Protein AF-A0A1Y1RFV0-F1 (afdb_monomer_lite)

Structure (mmCIF, N/CA/C/O backbone):
data_AF-A0A1Y1RFV0-F1
#
_entry.id   AF-A0A1Y1RFV0-F1
#
loop_
_atom_site.group_PDB
_atom_site.id
_atom_site.type_symbol
_atom_site.label_atom_id
_atom_site.label_alt_id
_atom_site.label_comp_id
_atom_site.label_asym_id
_atom_site.label_entity_id
_atom_site.label_seq_id
_atom_site.pdbx_PDB_ins_code
_atom_site.Cartn_x
_atom_site.Cartn_y
_atom_site.Cartn_z
_atom_site.occupancy
_atom_site.B_iso_or_equiv
_atom_site.auth_seq_id
_atom_site.auth_comp_id
_atom_site.auth_asym_id
_atom_site.auth_atom_id
_atom_site.pdbx_PDB_model_num
ATOM 1 N N . MET A 1 1 ? 63.877 -33.364 11.639 1.00 40.44 1 MET A N 1
ATOM 2 C CA . MET A 1 1 ? 64.549 -32.939 10.390 1.00 40.44 1 MET A CA 1
ATOM 3 C C . MET A 1 1 ? 64.599 -31.417 10.353 1.00 40.44 1 MET A C 1
ATOM 5 O O . MET A 1 1 ? 63.706 -30.785 10.896 1.00 40.44 1 MET A O 1
ATOM 9 N N . ARG A 1 2 ? 65.692 -30.885 9.791 1.00 34.31 2 ARG A N 1
ATOM 10 C CA . ARG A 1 2 ? 66.106 -29.472 9.638 1.00 34.31 2 ARG A CA 1
ATOM 11 C C . ARG A 1 2 ? 64.979 -28.585 9.068 1.00 34.31 2 ARG A C 1
ATOM 13 O O . ARG A 1 2 ? 64.292 -29.024 8.161 1.00 34.31 2 ARG A O 1
ATOM 20 N N . SER A 1 3 ? 64.666 -27.440 9.679 1.00 30.02 3 SER A N 1
ATOM 21 C CA . SER A 1 3 ? 65.313 -26.118 9.521 1.00 30.02 3 SER A CA 1
ATOM 22 C C . SER A 1 3 ? 65.120 -25.489 8.135 1.00 30.02 3 SER A C 1
ATOM 24 O O . SER A 1 3 ? 65.644 -26.010 7.153 1.00 30.02 3 SER A O 1
ATOM 26 N N . LYS A 1 4 ? 64.442 -24.333 8.089 1.00 48.06 4 LYS A N 1
ATOM 27 C CA . LYS A 1 4 ? 64.928 -23.137 7.383 1.00 48.06 4 LYS A CA 1
ATOM 28 C C . LYS A 1 4 ? 64.160 -21.892 7.832 1.00 48.06 4 LYS A C 1
ATOM 30 O O . LYS A 1 4 ? 63.053 -21.614 7.391 1.00 48.06 4 LYS A O 1
ATOM 35 N N . ILE A 1 5 ? 64.819 -21.178 8.732 1.00 45.34 5 ILE A N 1
ATOM 36 C CA . ILE A 1 5 ? 64.722 -19.736 8.926 1.00 45.34 5 ILE A CA 1
ATOM 37 C C . ILE A 1 5 ? 65.274 -19.060 7.658 1.00 45.34 5 ILE A C 1
ATOM 39 O O . ILE A 1 5 ? 66.271 -19.531 7.107 1.00 45.34 5 ILE A O 1
ATOM 43 N N . TRP A 1 6 ? 64.658 -17.961 7.227 1.00 44.50 6 TRP A N 1
ATOM 44 C CA . TRP A 1 6 ? 65.378 -16.849 6.605 1.00 44.50 6 TRP A CA 1
ATOM 45 C C . TRP A 1 6 ? 65.179 -15.633 7.506 1.00 44.50 6 TRP A C 1
ATOM 47 O O . TRP A 1 6 ? 64.057 -15.179 7.713 1.00 44.50 6 TRP A O 1
ATOM 57 N N . GLN A 1 7 ? 66.294 -15.206 8.095 1.00 37.69 7 GLN A N 1
ATOM 58 C CA . GLN A 1 7 ? 66.516 -13.897 8.692 1.00 37.69 7 GLN A CA 1
ATOM 59 C C . GLN A 1 7 ? 66.789 -12.887 7.574 1.00 37.69 7 GLN A C 1
ATOM 61 O O . GLN A 1 7 ? 67.426 -13.238 6.577 1.00 37.69 7 GLN A O 1
ATOM 66 N N . ASN A 1 8 ? 66.292 -11.667 7.758 1.00 39.09 8 ASN A N 1
ATOM 67 C CA . ASN A 1 8 ? 67.044 -10.402 7.823 1.00 39.09 8 ASN A CA 1
ATOM 68 C C . ASN A 1 8 ? 65.994 -9.280 7.738 1.00 39.09 8 ASN A C 1
ATOM 70 O O . ASN A 1 8 ? 65.205 -9.262 6.796 1.00 39.09 8 ASN A O 1
ATOM 74 N N . ASP A 1 9 ? 65.720 -8.536 8.807 1.00 42.47 9 ASP A N 1
ATOM 75 C CA . ASP A 1 9 ? 66.519 -7.507 9.503 1.00 42.47 9 ASP A CA 1
ATOM 76 C C . ASP A 1 9 ? 66.657 -6.171 8.755 1.00 42.47 9 ASP A C 1
ATOM 78 O O . ASP A 1 9 ? 67.111 -6.110 7.616 1.00 42.47 9 ASP A O 1
ATOM 82 N N . GLU A 1 10 ? 66.280 -5.136 9.520 1.00 39.25 10 GLU A N 1
ATOM 83 C CA . GLU A 1 10 ? 66.697 -3.730 9.489 1.00 39.25 10 GLU A CA 1
ATOM 84 C C . GLU A 1 10 ? 66.233 -2.847 8.323 1.00 39.25 10 GLU A C 1
ATOM 86 O O . GLU A 1 10 ? 66.783 -2.874 7.231 1.00 39.25 10 GLU A O 1
ATOM 91 N N . THR A 1 11 ? 65.296 -1.928 8.599 1.00 41.72 11 THR A N 1
ATOM 92 C CA . THR A 1 11 ? 65.642 -0.499 8.759 1.00 41.72 11 THR A CA 1
ATOM 93 C C . THR A 1 11 ? 64.529 0.226 9.537 1.00 41.72 11 THR A C 1
ATOM 95 O O . THR A 1 11 ? 63.396 0.323 9.077 1.00 41.72 11 THR A O 1
ATOM 98 N N . GLU A 1 12 ? 64.882 0.658 10.748 1.00 43.19 12 GLU A N 1
ATOM 99 C CA . GLU A 1 12 ? 64.482 1.886 11.456 1.00 43.19 12 GLU A CA 1
ATOM 100 C C . GLU A 1 12 ? 63.109 2.519 11.157 1.00 43.19 12 GLU A C 1
ATOM 102 O O . GLU A 1 12 ? 62.877 3.057 10.074 1.00 43.19 12 GLU A O 1
ATOM 107 N N . ARG A 1 13 ? 62.264 2.601 12.198 1.00 44.50 13 ARG A N 1
ATOM 108 C CA . ARG A 1 13 ? 61.617 3.847 12.669 1.00 44.50 13 ARG A CA 1
ATOM 109 C C . ARG A 1 13 ? 60.772 3.569 13.916 1.00 44.50 13 ARG A C 1
ATOM 111 O O . ARG A 1 13 ? 59.552 3.469 13.847 1.00 44.50 13 ARG A O 1
ATOM 118 N N . ASP A 1 14 ? 61.452 3.485 15.053 1.00 44.22 14 ASP A N 1
ATOM 119 C CA . ASP A 1 14 ? 60.873 3.870 16.337 1.00 44.22 14 ASP A CA 1
ATOM 120 C C . ASP A 1 14 ? 61.337 5.296 16.615 1.00 44.22 14 ASP A C 1
ATOM 122 O O . ASP A 1 14 ? 62.476 5.488 17.020 1.00 44.22 14 ASP A O 1
ATOM 126 N N . GLU A 1 15 ? 60.471 6.290 16.414 1.00 43.75 15 GLU A N 1
ATOM 127 C CA . GLU A 1 15 ? 60.547 7.525 17.193 1.00 43.75 15 GLU A CA 1
ATOM 128 C C . GLU A 1 15 ? 59.142 8.054 17.509 1.00 43.75 15 GLU A C 1
ATOM 130 O O . GLU A 1 15 ? 58.407 8.535 16.653 1.00 43.75 15 GLU A O 1
ATOM 135 N N . GLN A 1 16 ? 58.844 7.977 18.808 1.00 41.28 16 GLN A N 1
ATOM 136 C CA . GLN A 1 16 ? 58.305 9.067 19.619 1.00 41.28 16 GLN A CA 1
ATOM 137 C C . GLN A 1 16 ? 56.802 9.379 19.532 1.00 41.28 16 GLN A C 1
ATOM 139 O O . GLN A 1 16 ? 56.320 10.224 18.784 1.00 41.28 16 GLN A O 1
ATOM 144 N N . ILE A 1 17 ? 56.089 8.773 20.486 1.00 45.41 17 ILE A N 1
ATOM 145 C CA . ILE A 1 17 ? 54.919 9.353 21.151 1.00 45.41 17 ILE A CA 1
ATOM 146 C C . ILE A 1 17 ? 55.409 10.544 21.990 1.00 45.41 17 ILE A C 1
ATOM 148 O O . ILE A 1 17 ? 56.176 10.347 22.934 1.00 45.41 17 ILE A O 1
ATOM 152 N N . VAL A 1 18 ? 54.951 11.759 21.678 1.00 36.47 18 VAL A N 1
ATOM 153 C CA . VAL A 1 18 ? 55.142 12.950 22.518 1.00 36.47 18 VAL A CA 1
ATOM 154 C C . VAL A 1 18 ? 53.792 13.618 22.786 1.00 36.47 18 VAL A C 1
ATOM 156 O O . VAL A 1 18 ? 53.059 13.985 21.875 1.00 36.47 18 VAL A O 1
ATOM 159 N N . SER A 1 19 ? 53.512 13.658 24.090 1.00 37.12 19 SER A N 1
ATOM 160 C CA . SER A 1 19 ? 52.663 14.526 24.914 1.00 37.12 19 SER A CA 1
ATOM 161 C C . SER A 1 19 ? 51.629 15.460 24.285 1.00 37.12 19 SER A C 1
ATOM 163 O O . SER A 1 19 ? 51.923 16.293 23.434 1.00 37.12 19 SER A O 1
ATOM 165 N N . ALA A 1 20 ? 50.455 15.426 24.919 1.00 46.28 20 ALA A N 1
ATOM 166 C CA . ALA A 1 20 ? 49.509 16.524 24.993 1.00 46.28 20 ALA A CA 1
ATOM 167 C C . ALA A 1 20 ? 50.181 17.852 25.382 1.00 46.28 20 ALA A C 1
ATOM 169 O O . ALA A 1 20 ? 50.924 17.922 26.364 1.00 46.28 20 ALA A O 1
ATOM 170 N N . SER A 1 21 ? 49.816 18.898 24.653 1.00 41.22 21 SER A N 1
ATOM 171 C CA . SER A 1 21 ? 49.747 20.266 25.145 1.00 41.22 21 SER A CA 1
ATOM 172 C C . SER A 1 21 ? 48.534 20.923 24.504 1.00 41.22 21 SER A C 1
ATOM 174 O O . SER A 1 21 ? 48.343 20.832 23.290 1.00 41.22 21 SER A O 1
ATOM 176 N N . ASP A 1 22 ? 47.721 21.517 25.369 1.00 47.22 22 ASP A N 1
ATOM 177 C CA . ASP A 1 22 ? 46.692 22.495 25.058 1.00 47.22 22 ASP A CA 1
ATOM 178 C C . ASP A 1 22 ? 47.205 23.543 24.059 1.00 47.22 22 ASP A C 1
ATOM 180 O O . ASP A 1 22 ? 48.339 24.001 24.179 1.00 47.22 22 ASP A O 1
ATOM 184 N N . ASP A 1 23 ? 46.382 23.857 23.058 1.00 45.91 23 ASP A N 1
ATOM 185 C CA . ASP A 1 23 ? 46.047 25.228 22.651 1.00 45.91 23 ASP A CA 1
ATOM 186 C C . ASP A 1 23 ? 45.148 25.190 21.399 1.00 45.91 23 ASP A C 1
ATOM 188 O O . ASP A 1 23 ? 45.518 24.714 20.327 1.00 45.91 23 ASP A O 1
ATOM 192 N N . ASP A 1 24 ? 43.920 25.667 21.592 1.00 46.06 24 ASP A N 1
ATOM 193 C CA . ASP A 1 24 ? 43.196 26.581 20.710 1.00 46.06 24 ASP A CA 1
ATOM 194 C C . ASP A 1 24 ? 43.265 26.387 19.184 1.00 46.06 24 ASP A C 1
ATOM 196 O O . ASP A 1 24 ? 44.184 26.839 18.509 1.00 46.06 24 ASP A O 1
ATOM 200 N N . GLN A 1 25 ? 42.166 25.873 18.615 1.00 48.28 25 GLN A N 1
ATOM 201 C CA . GLN A 1 25 ? 41.320 26.610 17.653 1.00 48.28 25 GLN A CA 1
ATOM 202 C C . GLN A 1 25 ? 40.215 25.691 17.114 1.00 48.28 25 GLN A C 1
ATOM 204 O O . GLN A 1 25 ? 40.281 25.150 16.010 1.00 48.28 25 GLN A O 1
ATOM 209 N N . THR A 1 26 ? 39.135 25.542 17.880 1.00 52.84 26 THR A N 1
ATOM 210 C CA . THR A 1 26 ? 37.840 25.205 17.279 1.00 52.84 26 THR A CA 1
ATOM 211 C C . THR A 1 26 ? 37.195 26.518 16.846 1.00 52.84 26 THR A C 1
ATOM 213 O O . THR A 1 26 ? 36.647 27.266 17.646 1.00 52.84 26 THR A O 1
ATOM 216 N N . GLY A 1 27 ? 37.324 26.844 15.561 1.00 43.16 27 GLY A N 1
ATOM 217 C CA . GLY A 1 27 ? 36.732 28.034 14.944 1.00 43.16 27 GLY A CA 1
ATOM 218 C C . GLY A 1 27 ? 35.221 27.917 14.735 1.00 43.16 27 GLY A C 1
ATOM 219 O O . GLY A 1 27 ? 34.753 28.063 13.611 1.00 43.16 27 GLY A O 1
ATOM 220 N N . PHE A 1 28 ? 34.460 27.652 15.797 1.00 43.97 28 PHE A N 1
ATOM 221 C CA . PHE A 1 28 ? 33.006 27.808 15.792 1.00 43.97 28 PHE A CA 1
ATOM 222 C C . PHE A 1 28 ? 32.643 28.968 16.714 1.00 43.97 28 PHE A C 1
ATOM 224 O O . PHE A 1 28 ? 32.432 28.793 17.911 1.00 43.97 28 PHE A O 1
ATOM 231 N N . SER A 1 29 ? 32.602 30.176 16.154 1.00 47.72 29 SER A N 1
ATOM 232 C CA . SER A 1 29 ? 31.988 31.320 16.819 1.00 47.72 29 SER A CA 1
ATOM 233 C C . SER A 1 29 ? 30.467 31.092 16.920 1.00 47.72 29 SER A C 1
ATOM 235 O O . SER A 1 29 ? 29.827 30.781 15.913 1.00 47.72 29 SER A O 1
ATOM 237 N N . PRO A 1 30 ? 29.859 31.250 18.109 1.00 48.16 30 PRO A N 1
ATOM 238 C CA . PRO A 1 30 ? 28.426 31.054 18.332 1.00 48.16 30 PRO A CA 1
ATOM 239 C C . PRO A 1 30 ? 27.553 32.255 17.902 1.00 48.16 30 PRO A C 1
ATOM 241 O O . PRO A 1 30 ? 26.379 32.301 18.248 1.00 48.16 30 PRO A O 1
ATOM 244 N N . ASP A 1 31 ? 28.086 33.181 17.098 1.00 52.00 31 ASP A N 1
ATOM 245 C CA . ASP A 1 31 ? 27.425 34.440 16.695 1.00 52.00 31 ASP A CA 1
ATOM 246 C C . ASP A 1 31 ? 26.799 34.412 15.285 1.00 52.00 31 ASP A C 1
ATOM 248 O O . ASP A 1 31 ? 26.445 35.443 14.718 1.00 52.00 31 ASP A O 1
ATOM 252 N N . ALA A 1 32 ? 26.603 33.233 14.689 1.00 49.97 32 ALA A N 1
ATOM 253 C CA . ALA A 1 32 ? 25.893 33.111 13.406 1.00 49.97 32 ALA A CA 1
ATOM 254 C C . ALA A 1 32 ? 24.353 33.132 13.542 1.00 49.97 32 ALA A C 1
ATOM 256 O O . ALA A 1 32 ? 23.644 32.945 12.554 1.00 49.97 32 ALA A O 1
ATOM 257 N N . ALA A 1 33 ? 23.829 33.340 14.754 1.00 53.06 33 ALA A N 1
ATOM 258 C CA . ALA A 1 33 ? 22.395 33.373 15.042 1.00 53.06 33 ALA A CA 1
ATOM 259 C C . ALA A 1 33 ? 21.799 34.795 15.103 1.00 53.06 33 ALA A C 1
ATOM 261 O O . ALA A 1 33 ? 20.605 34.927 15.353 1.00 53.06 33 ALA A O 1
ATOM 262 N N . GLU A 1 34 ? 22.584 35.847 14.839 1.00 53.53 34 GLU A N 1
ATOM 263 C CA . GLU A 1 34 ? 22.150 37.245 15.028 1.00 53.53 34 GLU A CA 1
ATOM 264 C C . GLU A 1 34 ? 22.310 38.149 13.785 1.00 53.53 34 GLU A C 1
ATOM 266 O O . GLU A 1 34 ? 22.362 39.370 13.890 1.00 53.53 34 GLU A O 1
ATOM 271 N N . MET A 1 35 ? 22.354 37.583 12.570 1.00 57.66 35 MET A N 1
ATOM 272 C CA . MET A 1 35 ? 22.458 38.373 11.324 1.00 57.66 35 MET A CA 1
ATOM 273 C C . MET A 1 35 ? 21.437 37.997 10.239 1.00 57.66 35 MET A C 1
ATOM 275 O O . MET A 1 35 ? 21.774 37.918 9.059 1.00 57.66 35 MET A O 1
ATOM 279 N N . LEU A 1 36 ? 20.170 37.802 10.614 1.00 47.56 36 LEU A N 1
ATOM 280 C CA . LEU A 1 36 ? 19.056 37.669 9.657 1.00 47.56 36 LEU A CA 1
ATOM 281 C C . LEU A 1 36 ? 17.862 38.585 9.974 1.00 47.56 36 LEU A C 1
ATOM 283 O O . LEU A 1 36 ? 16.750 38.347 9.515 1.00 47.56 36 LEU A O 1
ATOM 287 N N . GLU A 1 37 ? 18.100 39.686 10.686 1.00 53.31 37 GLU A N 1
ATOM 288 C CA . GLU A 1 37 ? 17.169 40.815 10.758 1.00 53.31 37 GLU A CA 1
ATOM 289 C C . GLU A 1 37 ? 17.766 42.022 10.032 1.00 53.31 37 GLU A C 1
ATOM 291 O O . GLU A 1 37 ? 18.422 42.864 10.633 1.00 53.31 37 GLU A O 1
ATOM 296 N N . SER A 1 38 ? 17.584 42.101 8.710 1.00 53.56 38 SER A N 1
ATOM 297 C CA . SER A 1 38 ? 17.665 43.363 7.957 1.00 53.56 38 SER A CA 1
ATOM 298 C C . SER A 1 38 ? 17.435 43.114 6.461 1.00 53.56 38 SER A C 1
ATOM 300 O O . SER A 1 38 ? 18.297 42.553 5.787 1.00 53.56 38 SER A O 1
ATOM 302 N N . LYS A 1 39 ? 16.321 43.664 5.953 1.00 56.06 39 LYS A N 1
ATOM 303 C CA . LYS A 1 39 ? 15.893 43.806 4.542 1.00 56.06 39 LYS A CA 1
ATOM 304 C C . LYS A 1 39 ? 15.136 42.633 3.909 1.00 56.06 39 LYS A C 1
ATOM 306 O O . LYS A 1 39 ? 15.546 42.076 2.899 1.00 56.06 39 LYS A O 1
ATOM 311 N N . LEU A 1 40 ? 13.935 42.378 4.425 1.00 49.41 40 LEU A N 1
ATOM 312 C CA . LEU A 1 40 ? 12.805 42.112 3.533 1.00 49.41 40 LEU A CA 1
ATOM 313 C C . LEU A 1 40 ? 12.330 43.468 3.002 1.00 49.41 40 LEU A C 1
ATOM 315 O O . LEU A 1 40 ? 11.763 44.268 3.745 1.00 49.41 40 LEU A O 1
ATOM 319 N N . GLU A 1 41 ? 12.627 43.760 1.740 1.00 64.44 41 GLU A N 1
ATOM 320 C CA . GLU A 1 41 ? 11.930 44.830 1.031 1.00 64.44 41 GLU A CA 1
ATOM 321 C C . GLU A 1 41 ? 10.451 44.429 0.897 1.00 64.44 41 GLU A C 1
ATOM 323 O O . GLU A 1 41 ? 10.166 43.258 0.618 1.00 64.44 41 GLU A O 1
ATOM 328 N N . PRO A 1 42 ? 9.493 45.344 1.125 1.00 58.56 42 PRO A N 1
ATOM 329 C CA . PRO A 1 42 ? 8.092 45.031 0.911 1.00 58.56 42 PRO A CA 1
ATOM 330 C C . PRO A 1 42 ? 7.882 44.741 -0.575 1.00 58.56 42 PRO A C 1
ATOM 332 O O . PRO A 1 42 ? 8.104 45.598 -1.431 1.00 58.56 42 PRO A O 1
ATOM 335 N N . ILE A 1 43 ? 7.453 43.518 -0.879 1.00 51.09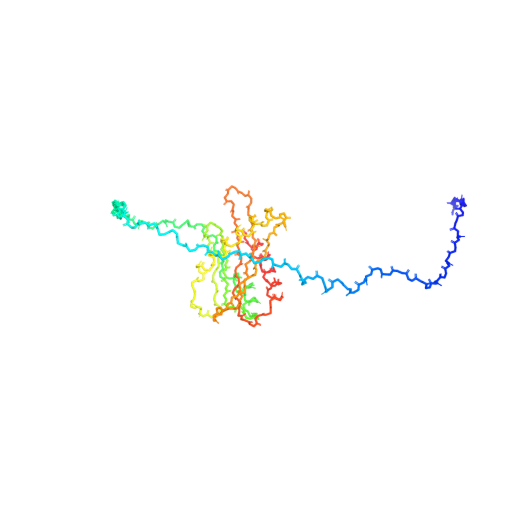 43 ILE A N 1
ATOM 336 C CA . ILE A 1 43 ? 6.877 43.197 -2.182 1.00 51.09 43 ILE A CA 1
ATOM 337 C C . ILE A 1 43 ? 5.665 44.121 -2.332 1.00 51.09 43 ILE A C 1
ATOM 339 O O . ILE A 1 43 ? 4.804 44.155 -1.451 1.00 51.09 43 ILE A O 1
ATOM 343 N N . GLY A 1 44 ? 5.671 44.921 -3.401 1.00 49.38 44 GLY A N 1
ATOM 344 C CA . GLY A 1 44 ? 4.657 45.929 -3.680 1.00 49.38 44 GLY A CA 1
ATOM 345 C C . GLY A 1 44 ? 3.239 45.373 -3.594 1.00 49.38 44 GLY A C 1
ATOM 346 O O . GLY A 1 44 ? 2.985 44.205 -3.894 1.00 49.38 44 GLY A O 1
ATOM 347 N N . GLU A 1 45 ? 2.328 46.236 -3.158 1.00 60.84 45 GLU A N 1
ATOM 348 C CA . GLU A 1 45 ? 0.897 45.962 -3.125 1.00 60.84 45 GLU A CA 1
ATOM 349 C C . GLU A 1 45 ? 0.438 45.455 -4.502 1.00 60.84 45 GLU A C 1
ATOM 351 O O . GLU A 1 45 ? 0.853 46.015 -5.523 1.00 60.84 45 GLU A O 1
ATOM 356 N N . PRO A 1 46 ? -0.394 44.399 -4.573 1.00 50.81 46 PRO A N 1
ATOM 357 C CA . PRO A 1 46 ? -0.982 44.004 -5.839 1.00 50.81 46 PRO A CA 1
ATOM 358 C C . PRO A 1 46 ? -1.810 45.177 -6.369 1.00 50.81 46 PRO A C 1
ATOM 360 O O . PRO A 1 46 ? -2.799 45.582 -5.755 1.00 50.81 46 PRO A O 1
ATOM 363 N N . GLU A 1 47 ? -1.380 45.728 -7.505 1.00 44.28 47 GLU A N 1
ATOM 364 C CA . GLU A 1 47 ? -2.143 46.719 -8.249 1.00 44.28 47 GLU A CA 1
ATOM 365 C C . GLU A 1 47 ? -3.543 46.169 -8.521 1.00 44.28 47 GLU A C 1
ATOM 367 O O . GLU A 1 47 ? -3.749 45.122 -9.142 1.00 44.28 47 GLU A O 1
ATOM 372 N N . SER A 1 48 ? -4.510 46.911 -8.002 1.00 47.50 48 SER A N 1
ATOM 373 C CA . SER A 1 48 ? -5.924 46.728 -8.241 1.00 47.50 48 SER A CA 1
ATOM 374 C C . SER A 1 48 ? -6.245 46.875 -9.730 1.00 47.50 48 SER A C 1
ATOM 376 O O . SER A 1 48 ? -5.886 47.861 -10.366 1.00 47.50 48 SER A O 1
ATOM 378 N N . SER A 1 49 ? -7.035 45.921 -10.221 1.00 50.19 49 SER A N 1
ATOM 379 C CA . SER A 1 49 ? -8.059 46.104 -11.255 1.00 50.19 49 SER A CA 1
ATOM 380 C C . SER A 1 49 ? -7.605 46.534 -12.657 1.00 50.19 49 SER A C 1
ATOM 382 O O . SER A 1 49 ? -7.638 47.707 -13.021 1.00 50.19 49 SER A O 1
ATOM 384 N N . LYS A 1 50 ? -7.432 45.541 -13.538 1.00 51.94 50 LYS A N 1
ATOM 385 C CA . LYS A 1 50 ? -8.079 45.616 -14.855 1.00 51.94 50 LYS A CA 1
ATOM 386 C C . LYS A 1 50 ? -9.368 44.809 -14.799 1.00 51.94 50 LYS A C 1
ATOM 388 O O . LYS A 1 50 ? -9.342 43.582 -14.821 1.00 51.94 50 LYS A O 1
ATOM 393 N N . GLN A 1 51 ? -10.479 45.530 -14.690 1.00 54.31 51 GLN A N 1
ATOM 394 C CA . GLN A 1 51 ? -11.783 45.036 -15.104 1.00 54.31 51 GLN A CA 1
ATOM 395 C C . GLN A 1 51 ? -11.674 44.707 -16.597 1.00 54.31 51 GLN A C 1
ATOM 397 O O . GLN A 1 51 ? -11.307 45.567 -17.397 1.00 54.31 51 GLN A O 1
ATOM 402 N N . VAL A 1 52 ? -11.882 43.441 -16.940 1.00 54.59 52 VAL A N 1
ATOM 403 C CA . VAL A 1 52 ? -12.155 43.026 -18.314 1.00 54.59 52 VAL A CA 1
ATOM 404 C C . VAL A 1 52 ? -13.670 43.014 -18.422 1.00 54.59 52 VAL A C 1
ATOM 406 O O . VAL A 1 52 ? -14.325 42.356 -17.617 1.00 54.59 52 VAL A O 1
ATOM 409 N N . ASP A 1 53 ? -14.182 43.815 -19.350 1.00 50.66 53 ASP A N 1
ATOM 410 C CA . ASP A 1 53 ? -15.601 43.944 -19.652 1.00 50.66 53 ASP A CA 1
ATOM 411 C C . ASP A 1 53 ? -16.231 42.573 -19.945 1.00 50.66 53 ASP A C 1
ATOM 413 O O . ASP A 1 53 ? -15.723 41.788 -20.752 1.00 50.66 53 ASP A O 1
ATOM 417 N N . ASP A 1 54 ? -17.349 42.313 -19.266 1.00 57.47 54 ASP A N 1
ATOM 418 C CA . ASP A 1 54 ? -18.297 41.246 -19.562 1.00 57.47 54 ASP A CA 1
ATOM 419 C C . ASP A 1 54 ? -18.964 41.538 -20.911 1.00 57.47 54 ASP A C 1
ATOM 421 O O . ASP A 1 54 ? -19.951 42.264 -20.975 1.00 57.47 54 ASP A O 1
ATOM 425 N N . ASP A 1 55 ? -18.436 40.977 -21.996 1.00 59.75 55 ASP A N 1
ATOM 426 C CA . ASP A 1 55 ? -19.196 40.798 -23.234 1.00 59.75 55 ASP A CA 1
ATOM 427 C C . ASP A 1 55 ? -18.568 39.683 -24.080 1.00 59.75 55 ASP A C 1
ATOM 429 O O . ASP A 1 55 ? -17.691 39.914 -24.910 1.00 59.75 55 ASP A O 1
ATOM 433 N N . GLN A 1 56 ? -18.991 38.444 -23.803 1.00 53.38 56 GLN A N 1
ATOM 434 C CA . GLN A 1 56 ? -19.293 37.371 -24.769 1.00 53.38 56 GLN A CA 1
ATOM 435 C C . GLN A 1 56 ? -19.460 36.043 -24.020 1.00 53.38 56 GLN A C 1
ATOM 437 O O . GLN A 1 56 ? -18.563 35.206 -23.926 1.00 53.38 56 GLN A O 1
ATOM 442 N N . SER A 1 57 ? -20.664 35.854 -23.481 1.00 59.69 57 SER A N 1
ATOM 443 C CA . SER A 1 57 ? -21.178 34.532 -23.145 1.00 59.69 57 SER A CA 1
ATOM 444 C C . SER A 1 57 ? -21.681 33.869 -24.426 1.00 59.69 57 SER A C 1
ATOM 446 O O . SER A 1 57 ? -22.830 34.043 -24.812 1.00 59.69 57 SER A O 1
ATOM 448 N N . GLU A 1 58 ? -20.816 33.099 -25.078 1.00 46.38 58 GLU A N 1
ATOM 449 C CA . GLU A 1 58 ? -21.236 31.975 -25.912 1.00 46.38 58 GLU A CA 1
ATOM 450 C C . GLU A 1 58 ? -20.373 30.776 -25.520 1.00 46.38 58 GLU A C 1
ATOM 452 O O . GLU A 1 58 ? -19.240 30.600 -25.964 1.00 46.38 58 GLU A O 1
ATOM 457 N N . SER A 1 59 ? -20.897 29.963 -24.601 1.00 54.50 59 SER A N 1
ATOM 458 C CA . SER A 1 59 ? -20.336 28.636 -24.361 1.00 54.50 59 SER A CA 1
ATOM 459 C C . SER A 1 59 ? -20.673 27.776 -25.579 1.00 54.50 59 SER A C 1
ATOM 461 O O . SER A 1 59 ? -21.853 27.691 -25.918 1.00 54.50 59 SER A O 1
ATOM 463 N N . PRO A 1 60 ? -19.704 27.134 -26.252 1.00 46.53 60 PRO A N 1
ATOM 464 C CA . PRO A 1 60 ? -20.034 26.218 -27.331 1.00 46.53 60 PRO A CA 1
ATOM 465 C C . PRO A 1 60 ? -20.848 25.050 -26.763 1.00 46.53 60 PRO A C 1
ATOM 467 O O . PRO A 1 60 ? -20.346 24.255 -25.964 1.00 46.53 60 PRO A O 1
ATOM 470 N N . GLU A 1 61 ? -22.117 24.953 -27.164 1.00 46.84 61 GLU A N 1
ATOM 471 C CA . GLU A 1 61 ? -22.941 23.772 -26.931 1.00 46.84 61 GLU A CA 1
ATOM 472 C C . GLU A 1 61 ? -22.370 22.621 -27.763 1.00 46.84 61 GLU A C 1
ATOM 474 O O . GLU A 1 61 ? -22.610 22.501 -28.965 1.00 46.84 61 GLU A O 1
ATOM 479 N N . TYR A 1 62 ? -21.576 21.763 -27.127 1.00 45.66 62 TYR A N 1
ATOM 480 C CA . TYR A 1 62 ? -21.238 20.476 -27.714 1.00 45.66 62 TYR A CA 1
ATOM 481 C C . TYR A 1 62 ? -22.489 19.589 -27.663 1.00 45.66 62 TYR A C 1
ATOM 483 O O . TYR A 1 62 ? -23.012 19.355 -26.568 1.00 45.66 62 TYR A O 1
ATOM 491 N N . PRO A 1 63 ? -22.981 19.063 -28.797 1.00 44.28 63 PRO A N 1
ATOM 492 C CA . PRO A 1 63 ? -24.072 18.106 -28.770 1.00 44.28 63 PRO A CA 1
ATOM 493 C C . PRO A 1 63 ? -23.596 16.837 -28.054 1.00 44.28 63 PRO A C 1
ATOM 495 O O . PRO A 1 63 ? -22.748 16.099 -28.555 1.00 44.28 63 PRO A O 1
ATOM 498 N N . ILE A 1 64 ? -24.143 16.578 -26.866 1.00 46.44 64 ILE A N 1
ATOM 499 C CA . ILE A 1 64 ? -24.002 15.288 -26.191 1.00 46.44 64 ILE A CA 1
ATOM 500 C C . ILE A 1 64 ? -24.922 14.315 -26.929 1.00 46.44 64 ILE A C 1
ATOM 502 O O . ILE A 1 64 ? -26.087 14.135 -26.567 1.00 46.44 64 ILE A O 1
ATOM 506 N N . GLU A 1 65 ? -24.41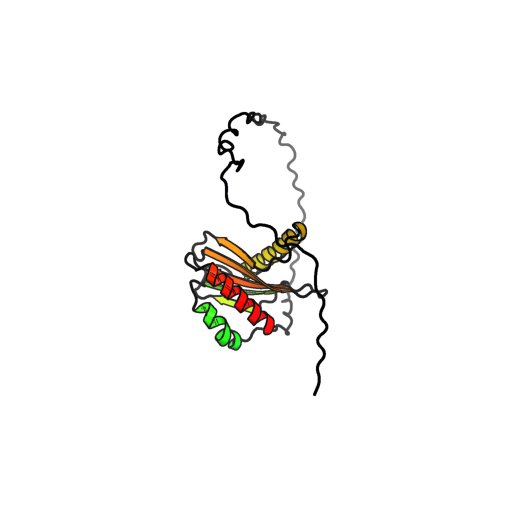2 13.679 -27.984 1.00 42.88 65 GLU A N 1
ATOM 507 C CA . GLU A 1 65 ? -25.037 12.461 -28.489 1.00 42.88 65 GLU A CA 1
ATOM 508 C C . GLU A 1 65 ? -25.030 11.434 -27.358 1.00 42.88 65 GLU A C 1
ATOM 510 O O . GLU A 1 65 ? -23.990 10.943 -26.914 1.00 42.88 65 GLU A O 1
ATOM 515 N N . THR A 1 66 ? -26.220 11.137 -26.842 1.00 43.97 66 THR A N 1
ATOM 516 C CA . THR A 1 66 ? -26.419 10.142 -25.795 1.00 43.97 66 THR A CA 1
ATOM 517 C C . THR A 1 66 ? -26.221 8.758 -26.406 1.00 43.97 66 THR A C 1
ATOM 519 O O . THR A 1 66 ? -27.176 8.072 -26.776 1.00 43.97 66 THR A O 1
ATOM 522 N N . VAL A 1 67 ? -24.968 8.327 -26.541 1.00 36.97 67 VAL A N 1
ATOM 523 C CA . VAL A 1 67 ? -24.658 6.942 -26.886 1.00 36.97 67 VAL A CA 1
ATOM 524 C C . VAL A 1 67 ? -25.063 6.087 -25.689 1.00 36.97 67 VAL A C 1
ATOM 526 O O . VAL A 1 67 ? -24.350 5.988 -24.694 1.00 36.97 67 VAL A O 1
ATOM 529 N N . LYS A 1 68 ? -26.237 5.452 -25.781 1.00 42.09 68 LYS A N 1
ATOM 530 C CA . LYS A 1 68 ? -26.595 4.307 -24.939 1.00 42.09 68 LYS A CA 1
ATOM 531 C C . LYS A 1 68 ? -25.625 3.169 -25.258 1.00 42.09 68 LYS A C 1
ATOM 533 O O . LYS A 1 68 ? -25.928 2.299 -26.073 1.00 42.09 68 LYS A O 1
ATOM 538 N N . GLN A 1 69 ? -24.450 3.176 -24.635 1.00 37.38 69 GLN A N 1
ATOM 539 C CA . GLN A 1 69 ? -23.603 1.995 -24.591 1.00 37.38 69 GLN A CA 1
ATOM 540 C C . GLN A 1 69 ? -24.328 0.942 -23.755 1.00 37.38 69 GLN A C 1
ATOM 542 O O . GLN A 1 69 ? -24.537 1.099 -22.553 1.00 37.38 69 GLN A O 1
ATOM 547 N N . LYS A 1 70 ? -24.745 -0.138 -24.419 1.00 37.03 70 LYS A N 1
ATOM 548 C CA . LYS A 1 70 ? -25.020 -1.403 -23.748 1.00 37.03 70 LYS A CA 1
ATOM 549 C C . LYS A 1 70 ? -23.709 -1.831 -23.094 1.00 37.03 70 LYS A C 1
ATOM 551 O O . LYS A 1 70 ? -22.780 -2.223 -23.789 1.00 37.03 70 LYS A O 1
ATOM 556 N N . SER A 1 71 ? -23.624 -1.703 -21.776 1.00 33.62 71 SER A N 1
ATOM 557 C CA . SER A 1 71 ? -22.558 -2.309 -20.992 1.00 33.62 71 SER A CA 1
ATOM 558 C C . SER A 1 71 ? -22.782 -3.819 -20.995 1.00 33.62 71 SER A C 1
ATOM 560 O O . SER A 1 71 ? -23.503 -4.354 -20.152 1.00 33.62 71 SER A O 1
ATOM 562 N N . GLU A 1 72 ? -22.217 -4.513 -21.977 1.00 32.50 72 GLU A N 1
ATOM 563 C CA . GLU A 1 72 ? -21.899 -5.920 -21.772 1.00 32.50 72 GLU A CA 1
ATOM 564 C C . GLU A 1 72 ? -20.842 -5.979 -20.658 1.00 32.50 72 GLU A C 1
ATOM 566 O O . GLU A 1 72 ? -19.900 -5.178 -20.678 1.00 32.50 72 GLU A O 1
ATOM 571 N N . PRO A 1 73 ? -21.006 -6.840 -19.638 1.00 36.69 73 PRO A N 1
ATOM 572 C CA . PRO A 1 73 ? -19.987 -6.994 -18.617 1.00 36.69 73 PRO A CA 1
ATOM 573 C C . PRO A 1 73 ? -18.707 -7.453 -19.310 1.00 36.69 73 PRO A C 1
ATOM 575 O O . PR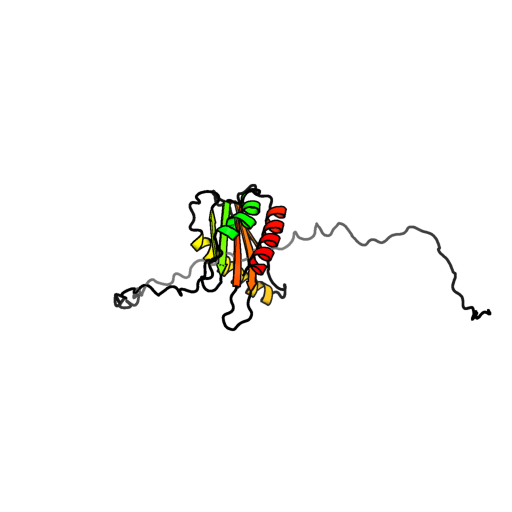O A 1 73 ? -18.671 -8.520 -19.922 1.00 36.69 73 PRO A O 1
ATOM 578 N N . ILE A 1 74 ? -17.664 -6.625 -19.234 1.00 34.84 74 ILE A N 1
ATOM 579 C CA . ILE A 1 74 ? -16.316 -7.026 -19.624 1.00 34.84 74 ILE A CA 1
ATOM 580 C C . ILE A 1 74 ? -16.004 -8.285 -18.816 1.00 34.84 74 ILE A C 1
ATOM 582 O O . ILE A 1 74 ? -16.005 -8.252 -17.584 1.00 34.84 74 ILE A O 1
ATOM 586 N N . GLY A 1 75 ? -15.804 -9.402 -19.518 1.00 27.27 75 GLY A N 1
ATOM 587 C CA . GLY A 1 75 ? -15.411 -10.663 -18.911 1.00 27.27 75 GLY A CA 1
ATOM 588 C C . GLY A 1 75 ? -14.123 -10.451 -18.129 1.00 27.27 75 GLY A C 1
ATOM 589 O O . GLY A 1 75 ? -13.078 -10.162 -18.710 1.00 27.27 75 GLY A O 1
ATOM 590 N N . VAL A 1 76 ? -14.213 -10.555 -16.805 1.00 36.41 76 VAL A N 1
ATOM 591 C CA . VAL A 1 76 ? -13.039 -10.640 -15.939 1.00 36.41 76 VAL A CA 1
ATOM 592 C C . VAL A 1 76 ? -12.265 -11.885 -16.389 1.00 36.41 76 VAL A C 1
ATOM 594 O O . VAL A 1 76 ? -12.874 -12.954 -16.457 1.00 36.41 76 VAL A O 1
ATOM 597 N N . PRO A 1 77 ? -10.970 -11.791 -16.739 1.00 32.44 77 PRO A N 1
ATOM 598 C CA . PRO A 1 77 ? -10.193 -12.963 -17.120 1.00 32.44 77 PRO A CA 1
ATOM 599 C C . PRO A 1 77 ? -10.248 -14.014 -16.001 1.00 32.44 77 PRO A C 1
ATOM 601 O O . PRO A 1 77 ? -9.866 -13.729 -14.869 1.00 32.44 77 PRO A O 1
ATOM 604 N N . GLU A 1 78 ? -10.690 -15.231 -16.325 1.00 36.00 78 GLU A N 1
ATOM 605 C CA . GLU A 1 78 ? -10.879 -16.371 -15.401 1.00 36.00 78 GLU A CA 1
ATOM 606 C C . GLU A 1 78 ? -9.579 -16.894 -14.750 1.00 36.00 78 GLU A C 1
ATOM 608 O O . GLU A 1 78 ? -9.611 -17.817 -13.942 1.00 36.00 78 GLU A O 1
ATOM 613 N N . ASN A 1 79 ? -8.431 -16.283 -15.052 1.00 32.62 79 ASN A N 1
ATOM 614 C CA . ASN A 1 79 ? -7.123 -16.636 -14.499 1.00 32.62 79 ASN A CA 1
ATOM 615 C C . ASN A 1 79 ? -6.683 -15.689 -13.368 1.00 32.62 79 ASN A C 1
ATOM 617 O O . ASN A 1 79 ? -5.487 -15.418 -13.226 1.00 32.62 79 ASN A O 1
ATOM 621 N N . SER A 1 80 ? -7.607 -15.157 -12.557 1.00 38.91 80 SER A N 1
ATOM 622 C CA . SER A 1 80 ? -7.194 -14.436 -11.353 1.00 38.91 80 SER A CA 1
ATOM 623 C C . SER A 1 80 ? -6.558 -15.432 -10.379 1.00 38.91 80 SER A 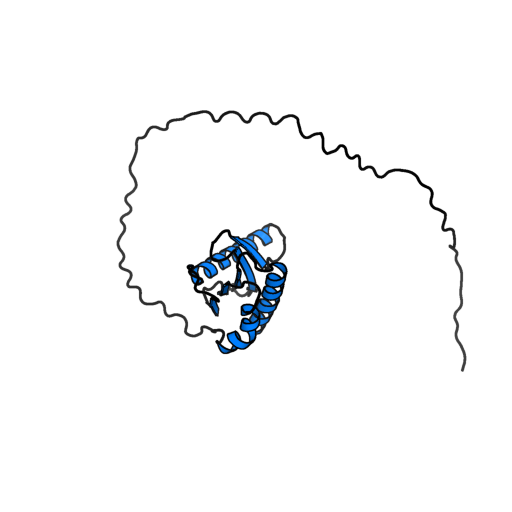C 1
ATOM 625 O O . SER A 1 80 ? -7.224 -16.235 -9.727 1.00 38.91 80 SER A O 1
ATOM 627 N N . LYS A 1 81 ? -5.225 -15.391 -10.274 1.00 51.41 81 LYS A N 1
ATOM 628 C CA . LYS A 1 81 ? -4.504 -15.966 -9.135 1.00 51.41 81 LYS A CA 1
ATOM 629 C C . LYS A 1 81 ? -4.987 -15.240 -7.874 1.00 51.41 81 LYS A C 1
ATOM 631 O O . LYS A 1 81 ? -4.446 -14.201 -7.498 1.00 51.41 81 LYS A O 1
ATOM 636 N N . HIS A 1 82 ? -6.066 -15.722 -7.271 1.00 57.78 82 HIS A N 1
ATOM 637 C CA . HIS A 1 82 ? -6.487 -15.284 -5.950 1.00 57.78 82 HIS A CA 1
ATOM 638 C C . HIS A 1 82 ? -5.541 -15.894 -4.922 1.00 57.78 82 HIS A C 1
ATOM 640 O O . HIS A 1 82 ? -5.234 -17.084 -4.982 1.00 57.78 82 HIS A O 1
ATOM 646 N N . ILE A 1 83 ? -5.066 -15.071 -3.986 1.00 60.16 83 ILE A N 1
ATOM 647 C CA . ILE A 1 83 ? -4.406 -15.595 -2.793 1.00 60.16 83 ILE A CA 1
ATOM 648 C C . ILE A 1 83 ? -5.494 -16.329 -2.008 1.00 60.16 83 ILE A C 1
ATOM 650 O O . ILE A 1 83 ? -6.486 -15.717 -1.611 1.00 60.16 83 ILE A O 1
ATOM 654 N N . ASP A 1 84 ? -5.329 -17.643 -1.857 1.00 59.69 84 ASP A N 1
ATOM 655 C CA . ASP A 1 84 ? -6.300 -18.492 -1.176 1.00 59.69 84 ASP A CA 1
ATOM 656 C C . ASP A 1 84 ? -6.482 -18.044 0.284 1.00 59.69 84 ASP A C 1
ATOM 658 O O . ASP A 1 84 ? -5.537 -17.630 0.961 1.00 59.69 84 ASP A O 1
ATOM 662 N N . SER A 1 85 ? -7.711 -18.135 0.784 1.00 55.56 85 SER A N 1
ATOM 663 C CA . SER A 1 85 ? -8.069 -17.754 2.156 1.00 55.56 85 SER A CA 1
ATOM 664 C C . SER A 1 85 ? -7.298 -18.528 3.232 1.00 55.56 85 SER A C 1
ATOM 666 O O . SER A 1 85 ? -7.067 -18.008 4.318 1.00 55.56 85 SER A O 1
ATOM 668 N N . SER A 1 86 ? -6.806 -19.723 2.910 1.00 59.38 86 SER A N 1
ATOM 669 C CA . SER A 1 86 ? -5.935 -20.524 3.778 1.00 59.38 86 SER A CA 1
ATOM 670 C C . SER A 1 86 ? -4.585 -19.842 4.075 1.00 59.38 86 SER A C 1
ATOM 672 O O . SER A 1 86 ? -4.088 -19.899 5.199 1.00 59.38 86 SER A O 1
ATOM 674 N N . ILE A 1 87 ? -4.034 -19.105 3.104 1.00 59.00 87 ILE A N 1
ATOM 675 C CA . ILE A 1 87 ? -2.797 -18.313 3.232 1.00 59.00 87 ILE A CA 1
ATOM 676 C C . ILE A 1 87 ? -3.036 -17.069 4.107 1.00 59.00 87 ILE A C 1
ATOM 678 O O . ILE A 1 87 ? -2.128 -16.595 4.798 1.00 59.00 87 ILE A O 1
ATOM 682 N N . ILE A 1 88 ? -4.270 -16.548 4.113 1.00 56.84 88 ILE A N 1
ATOM 683 C CA . ILE A 1 88 ? -4.683 -15.423 4.964 1.00 56.84 88 ILE A CA 1
ATOM 684 C C . ILE A 1 88 ? -4.575 -15.819 6.442 1.00 56.84 88 ILE A C 1
ATOM 686 O O . ILE A 1 88 ? -3.932 -15.120 7.229 1.00 56.84 88 ILE A O 1
ATOM 690 N N . ASP A 1 89 ? -5.132 -16.967 6.821 1.00 57.41 89 ASP A N 1
ATOM 691 C CA . ASP A 1 89 ? -5.163 -17.401 8.220 1.00 57.41 89 ASP A CA 1
ATOM 692 C C . ASP A 1 89 ? -3.778 -17.770 8.773 1.00 57.41 89 ASP A C 1
ATOM 694 O O . ASP A 1 89 ? -3.476 -17.464 9.929 1.00 57.41 89 ASP A O 1
ATOM 698 N N . GLU A 1 90 ? -2.903 -18.366 7.959 1.00 64.25 90 GLU A N 1
ATOM 699 C CA . GLU A 1 90 ? -1.569 -18.793 8.403 1.00 64.25 90 GLU A CA 1
ATOM 700 C C . GLU A 1 90 ? -0.558 -17.633 8.486 1.00 64.25 90 GLU A C 1
ATOM 702 O O . GLU A 1 90 ? 0.372 -17.653 9.300 1.00 64.25 90 GLU A O 1
ATOM 707 N N . HIS A 1 91 ? -0.711 -16.597 7.655 1.00 63.19 91 HIS A N 1
ATOM 708 C CA . HIS A 1 91 ? 0.322 -15.564 7.508 1.00 63.19 91 HIS A CA 1
ATOM 709 C C . HIS A 1 91 ? -0.131 -14.140 7.807 1.00 63.19 91 HIS A C 1
ATOM 711 O O . HIS A 1 91 ? 0.715 -13.315 8.155 1.00 63.19 91 HIS A O 1
ATOM 717 N N . ILE A 1 92 ? -1.426 -13.843 7.710 1.00 62.53 92 ILE A N 1
ATOM 718 C CA . ILE A 1 92 ? -1.980 -12.493 7.894 1.00 62.53 92 ILE A CA 1
ATOM 719 C C . ILE A 1 92 ? -2.511 -12.324 9.308 1.00 62.53 92 ILE A C 1
ATOM 721 O O . ILE A 1 92 ? -2.367 -11.249 9.883 1.00 62.53 92 ILE A O 1
ATOM 725 N N . LYS A 1 93 ? -3.018 -13.392 9.926 1.00 65.38 93 LYS A N 1
ATOM 726 C CA . LYS A 1 93 ? -3.481 -13.375 11.318 1.00 65.38 93 LYS A CA 1
ATOM 727 C C . LYS A 1 93 ? -2.446 -12.805 12.310 1.00 65.38 93 LYS A C 1
ATOM 729 O O . LYS A 1 93 ? -2.812 -11.917 13.076 1.00 65.38 93 LYS A O 1
ATOM 734 N N . PRO A 1 94 ? -1.137 -13.132 12.220 1.00 66.00 94 PRO A N 1
ATOM 735 C CA . PRO A 1 94 ? -0.117 -12.508 13.071 1.00 66.00 94 PRO A CA 1
ATOM 736 C C . PRO A 1 94 ? 0.118 -11.007 12.812 1.00 66.00 94 PRO A C 1
ATOM 738 O O . PRO A 1 94 ? 0.700 -10.329 13.659 1.00 66.00 94 PRO A O 1
ATOM 741 N N . LEU A 1 95 ? -0.270 -10.480 11.642 1.00 61.66 95 LEU A N 1
ATOM 742 C CA . LEU A 1 95 ? -0.280 -9.038 11.346 1.00 61.66 95 LEU A CA 1
ATOM 743 C C . LEU A 1 95 ? -1.570 -8.357 11.799 1.00 61.66 95 LEU A C 1
ATOM 745 O O . LEU A 1 95 ? -1.522 -7.186 12.156 1.00 61.66 95 LEU A O 1
ATOM 749 N N . ILE A 1 96 ? -2.691 -9.079 11.765 1.00 63.09 96 ILE A N 1
ATOM 750 C CA . ILE A 1 96 ? -4.018 -8.614 12.182 1.00 63.09 96 ILE A CA 1
ATOM 751 C C . ILE A 1 96 ? -4.108 -8.473 13.696 1.00 63.09 96 ILE A C 1
ATOM 753 O O . ILE A 1 96 ? -4.662 -7.495 14.182 1.00 63.09 96 ILE A O 1
ATOM 757 N N . GLU A 1 97 ? -3.518 -9.402 14.447 1.00 65.56 97 GLU A N 1
ATOM 758 C CA . GLU A 1 97 ? -3.473 -9.368 15.916 1.00 65.56 97 GLU A CA 1
ATOM 759 C C . GLU A 1 97 ? -2.565 -8.246 16.467 1.00 65.56 97 GLU A C 1
ATOM 761 O O . GLU A 1 97 ? -2.183 -8.265 17.635 1.00 65.56 97 GLU A O 1
ATOM 766 N N . PHE A 1 98 ? -2.180 -7.274 15.633 1.00 64.94 98 PHE A N 1
ATOM 767 C CA . PHE A 1 98 ? -1.120 -6.325 15.924 1.00 64.94 98 PHE A CA 1
ATOM 768 C C . PHE A 1 98 ? -1.557 -4.855 15.996 1.00 64.94 98 PHE A C 1
ATOM 770 O O . PHE A 1 98 ? -2.262 -4.370 15.113 1.00 64.94 98 PHE A O 1
ATOM 777 N N . ASP A 1 99 ? -1.057 -4.166 17.036 1.00 67.25 99 ASP A N 1
ATOM 778 C CA . ASP A 1 99 ? -0.904 -2.716 17.281 1.00 67.25 99 ASP A CA 1
ATOM 779 C C . ASP A 1 99 ? -1.624 -1.760 16.319 1.00 67.25 99 ASP A C 1
ATOM 781 O O . ASP A 1 99 ? -1.007 -0.926 15.651 1.00 67.25 99 ASP A O 1
ATOM 785 N N . GLY A 1 100 ? -2.950 -1.848 16.287 1.00 85.81 100 GLY A N 1
ATOM 786 C CA . GLY A 1 100 ? -3.783 -0.849 15.638 1.00 85.81 100 GLY A CA 1
ATOM 787 C C . GLY A 1 100 ? -3.932 -0.979 14.128 1.00 85.81 100 GLY A C 1
ATOM 788 O O . GLY A 1 100 ? -4.268 0.017 13.495 1.00 85.81 100 GLY A O 1
ATOM 789 N N . LEU A 1 101 ? -3.719 -2.159 13.531 1.00 90.81 101 LEU A N 1
ATOM 790 C CA . LEU A 1 101 ? -4.194 -2.412 12.166 1.00 90.81 101 LEU A CA 1
ATOM 791 C C . LEU A 1 101 ? -5.724 -2.279 12.112 1.00 90.81 101 LEU A C 1
ATOM 793 O O . LEU A 1 101 ? -6.430 -2.851 12.934 1.00 90.81 101 LEU A O 1
ATOM 797 N N . VAL A 1 102 ? -6.224 -1.548 11.119 1.00 92.00 102 VAL A N 1
ATOM 798 C CA . VAL A 1 102 ? -7.661 -1.312 10.901 1.00 92.00 102 VAL A CA 1
ATOM 799 C C . VAL A 1 102 ? -8.120 -1.913 9.574 1.00 92.00 102 VAL A C 1
ATOM 801 O O . VAL A 1 102 ? -9.203 -2.487 9.466 1.00 92.00 102 VAL A O 1
ATOM 804 N N . GLY A 1 103 ? -7.259 -1.860 8.559 1.00 91.69 103 GLY A N 1
ATOM 805 C CA . GLY A 1 103 ? -7.537 -2.413 7.241 1.00 91.69 103 GLY A CA 1
ATOM 806 C C . GLY A 1 103 ? -6.266 -2.759 6.479 1.00 91.69 103 GLY A C 1
ATOM 807 O O . GLY A 1 103 ? -5.191 -2.220 6.739 1.00 91.69 103 GLY A O 1
ATOM 808 N N . LEU A 1 104 ? -6.394 -3.673 5.525 1.00 92.31 104 LEU A N 1
ATOM 809 C CA . LEU A 1 104 ? -5.310 -4.155 4.681 1.00 92.31 104 LEU A CA 1
ATOM 810 C C . LEU A 1 104 ? -5.821 -4.386 3.258 1.00 92.31 104 LEU A C 1
ATOM 812 O O . LEU A 1 104 ? -6.918 -4.905 3.045 1.00 92.31 104 LEU A O 1
ATOM 816 N N . ASN A 1 105 ? -5.016 -4.023 2.265 1.00 93.06 105 ASN A N 1
ATOM 817 C CA . ASN A 1 105 ? -5.312 -4.288 0.861 1.00 93.06 105 ASN A CA 1
ATOM 818 C C . ASN A 1 105 ? -4.030 -4.683 0.112 1.00 93.06 105 ASN A C 1
ATOM 820 O O . ASN A 1 105 ? -2.965 -4.127 0.373 1.00 93.06 105 ASN A O 1
ATOM 824 N N . ILE A 1 106 ? -4.122 -5.657 -0.794 1.00 92.69 106 ILE A N 1
ATOM 825 C CA . ILE A 1 106 ? -3.049 -6.022 -1.725 1.00 92.69 106 ILE A CA 1
ATOM 826 C C . ILE A 1 106 ? -3.617 -5.964 -3.135 1.00 92.69 106 ILE A C 1
ATOM 828 O O . ILE A 1 106 ? -4.585 -6.664 -3.457 1.00 92.69 106 ILE A O 1
ATOM 832 N N . ARG A 1 107 ? -2.998 -5.148 -3.986 1.00 92.88 107 ARG A N 1
ATOM 833 C CA . ARG A 1 107 ? -3.451 -4.910 -5.358 1.00 92.88 107 ARG A CA 1
ATOM 834 C C . ARG A 1 107 ? -2.273 -4.673 -6.299 1.00 92.88 107 ARG A C 1
ATOM 836 O O . ARG A 1 107 ? -1.204 -4.231 -5.881 1.00 92.88 107 ARG A O 1
ATOM 843 N N . SER A 1 108 ? -2.507 -4.979 -7.567 1.00 92.44 108 SER A N 1
ATOM 844 C CA . SER A 1 108 ? -1.594 -4.785 -8.686 1.00 92.44 108 SER A CA 1
ATOM 845 C C . SER A 1 108 ? -1.939 -3.567 -9.551 1.00 92.44 108 SER A C 1
ATOM 847 O O . SER A 1 108 ? -3.092 -3.124 -9.589 1.00 92.44 108 SER A O 1
ATOM 849 N N . SER A 1 109 ? -0.939 -3.048 -10.273 1.00 89.38 109 SER A N 1
ATOM 850 C CA . SER A 1 109 ? -1.071 -1.956 -11.241 1.00 89.38 109 SER A CA 1
ATOM 851 C C . SER A 1 109 ? -2.005 -2.257 -12.404 1.00 89.38 109 SER A C 1
ATOM 853 O O . SER A 1 109 ? -2.571 -1.326 -12.969 1.00 89.38 109 SER A O 1
ATOM 855 N N . ILE A 1 110 ? -2.238 -3.534 -12.714 1.00 86.12 110 ILE A N 1
ATOM 856 C CA . ILE A 1 110 ? -3.186 -3.961 -13.752 1.00 86.12 110 ILE A CA 1
ATOM 857 C C . ILE A 1 110 ? -4.618 -4.132 -13.215 1.00 86.12 110 ILE A C 1
ATOM 859 O O . ILE A 1 110 ? -5.474 -4.717 -13.870 1.00 86.12 110 ILE A O 1
ATOM 863 N N . GLY A 1 111 ? -4.896 -3.636 -12.005 1.00 80.38 111 GLY A N 1
ATOM 864 C CA . GLY A 1 111 ? -6.225 -3.652 -11.389 1.00 80.38 111 GLY A CA 1
ATOM 865 C C . GLY A 1 111 ? -6.564 -4.942 -10.636 1.00 80.38 111 GLY A C 1
ATOM 866 O O . GLY A 1 111 ? -7.585 -4.987 -9.942 1.00 80.38 111 GLY A O 1
ATOM 867 N N . GLN A 1 112 ? -5.702 -5.965 -10.689 1.00 86.75 112 GLN A N 1
ATOM 868 C CA . GLN A 1 112 ? -5.923 -7.223 -9.977 1.00 86.75 112 GLN A CA 1
ATOM 869 C C . GLN A 1 112 ? -5.891 -7.013 -8.462 1.00 86.75 112 GLN A C 1
ATOM 871 O O . GLN A 1 112 ? -4.918 -6.515 -7.891 1.00 86.75 112 GLN A O 1
ATOM 876 N N . LYS A 1 113 ? -6.974 -7.423 -7.801 1.00 88.94 113 LYS A N 1
ATOM 877 C CA . LYS A 1 113 ? -7.114 -7.394 -6.347 1.00 88.94 113 LYS A CA 1
ATOM 878 C C . LYS A 1 113 ? -6.748 -8.757 -5.774 1.00 88.94 113 LYS A C 1
ATOM 880 O O . LYS A 1 113 ? -7.493 -9.717 -5.945 1.00 88.94 113 LYS A O 1
ATOM 885 N N . TYR A 1 114 ? -5.612 -8.824 -5.090 1.00 87.06 114 TYR A N 1
ATOM 886 C CA . TYR A 1 114 ? -5.139 -10.056 -4.464 1.00 87.06 114 TYR A CA 1
ATOM 887 C C . TYR A 1 114 ? -5.782 -10.274 -3.099 1.00 87.06 114 TYR A C 1
ATOM 889 O O . TYR A 1 114 ? -6.119 -11.404 -2.760 1.00 87.06 114 TYR A O 1
ATOM 897 N N . LEU A 1 115 ? -5.966 -9.197 -2.326 1.00 87.31 115 LEU A N 1
ATOM 898 C CA . LEU A 1 115 ? -6.516 -9.281 -0.980 1.00 87.31 115 LEU A CA 1
ATOM 899 C C . LEU A 1 115 ? -7.182 -7.978 -0.537 1.00 87.31 115 LEU A C 1
ATOM 901 O O . LEU A 1 115 ? -6.690 -6.880 -0.791 1.00 87.31 115 LEU A O 1
ATOM 905 N N . THR A 1 116 ? -8.277 -8.100 0.204 1.00 89.94 116 THR A N 1
ATOM 906 C CA . THR A 1 116 ? -8.860 -7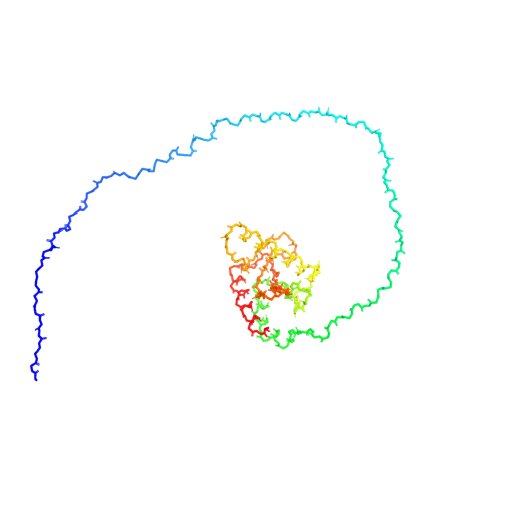.010 0.989 1.00 89.94 116 THR A CA 1
ATOM 907 C C . THR A 1 116 ? -9.313 -7.567 2.319 1.00 89.94 116 THR A C 1
ATOM 909 O O . THR A 1 116 ? -10.029 -8.562 2.360 1.00 89.94 116 THR A O 1
ATOM 912 N N . TYR A 1 117 ? -8.887 -6.922 3.394 1.00 87.50 117 TYR A N 1
ATOM 913 C CA . TYR A 1 117 ? -9.207 -7.327 4.748 1.00 87.50 117 TYR A CA 1
ATOM 914 C C . TYR A 1 117 ? -9.499 -6.093 5.599 1.00 87.50 117 TYR A C 1
ATOM 916 O O . TYR A 1 117 ? -8.822 -5.072 5.480 1.00 87.50 117 TYR A O 1
ATOM 924 N N . GLN A 1 118 ? -10.512 -6.185 6.453 1.00 89.38 118 GLN A N 1
ATOM 925 C CA . GLN A 1 118 ? -10.898 -5.131 7.384 1.00 89.38 118 GLN A CA 1
ATOM 926 C C . GLN A 1 118 ? -11.019 -5.748 8.775 1.00 89.38 118 GLN A C 1
ATOM 928 O O . GLN A 1 118 ? -11.702 -6.757 8.939 1.00 89.38 118 GLN A O 1
ATOM 933 N N . VAL A 1 119 ? -10.324 -5.166 9.754 1.00 86.19 119 VAL A N 1
ATOM 934 C CA . VAL A 1 119 ? -10.397 -5.597 11.161 1.00 86.19 119 VAL A CA 1
ATOM 935 C C . VAL A 1 119 ? -11.726 -5.151 11.764 1.00 86.19 119 VAL A C 1
ATOM 937 O O . VAL A 1 119 ? -12.386 -5.906 12.472 1.00 86.19 119 VAL A O 1
ATOM 940 N N . GLU A 1 120 ? -12.140 -3.936 11.423 1.00 79.38 120 GLU A N 1
ATOM 941 C CA . GLU A 1 120 ? -13.425 -3.350 11.775 1.00 79.38 120 GLU A CA 1
ATOM 942 C C . GLU A 1 120 ? -14.082 -2.757 10.532 1.00 79.38 120 GLU A C 1
ATOM 944 O O . GLU A 1 120 ? -13.416 -2.473 9.536 1.00 79.38 120 GLU A O 1
ATOM 949 N N . LYS A 1 121 ? -15.407 -2.587 10.573 1.00 83.69 121 LYS A N 1
ATOM 950 C CA . LYS A 1 121 ? -16.138 -1.998 9.454 1.00 83.69 121 LYS A CA 1
ATOM 951 C C . LYS A 1 121 ? -15.743 -0.529 9.324 1.00 83.69 121 LYS A C 1
ATOM 953 O O . LYS A 1 121 ? -16.144 0.297 10.140 1.00 83.69 121 LYS A O 1
ATOM 958 N N . LEU A 1 122 ? -14.988 -0.224 8.281 1.00 86.00 122 LEU A N 1
ATOM 959 C CA . LEU A 1 122 ? -14.586 1.130 7.947 1.00 86.00 122 LEU A CA 1
ATOM 960 C C . LEU A 1 122 ? -15.655 1.804 7.081 1.00 86.00 122 LEU A C 1
ATOM 962 O O . LEU A 1 122 ? -16.199 1.177 6.172 1.00 86.00 122 LEU A O 1
ATOM 966 N N . ASP A 1 123 ? -15.910 3.093 7.310 1.00 87.50 123 ASP A N 1
ATOM 967 C CA . ASP A 1 123 ? -16.758 3.917 6.430 1.00 87.50 123 ASP A CA 1
ATOM 968 C C . ASP A 1 123 ? -15.967 4.453 5.224 1.00 87.50 123 ASP A C 1
ATOM 970 O O . ASP A 1 123 ? -16.033 5.621 4.853 1.00 87.50 123 ASP A O 1
ATOM 974 N N . ILE A 1 124 ? -15.123 3.595 4.651 1.00 88.00 124 ILE A N 1
ATOM 975 C CA . ILE A 1 124 ? -14.323 3.901 3.470 1.00 88.00 124 ILE A CA 1
ATOM 976 C C . ILE A 1 124 ? -14.292 2.705 2.527 1.00 88.00 124 ILE A C 1
ATOM 978 O O . ILE A 1 124 ? -14.217 1.541 2.930 1.00 88.00 124 ILE A O 1
ATOM 982 N N . GLU A 1 125 ? -14.296 3.001 1.234 1.00 91.75 125 GLU A N 1
ATOM 983 C CA . GLU A 1 125 ? -14.165 1.983 0.206 1.00 91.75 125 GLU A CA 1
ATOM 984 C C . GLU A 1 125 ? -12.692 1.569 0.063 1.00 91.75 125 GLU A C 1
ATOM 986 O O . GLU A 1 125 ? -11.880 2.257 -0.557 1.00 91.75 125 GLU A O 1
ATOM 991 N N . MET A 1 126 ? -12.330 0.418 0.638 1.00 91.19 126 MET A N 1
ATOM 992 C CA . MET A 1 126 ? -10.956 -0.110 0.592 1.00 91.19 126 MET A CA 1
ATOM 993 C C . MET A 1 126 ? -10.425 -0.295 -0.832 1.00 91.19 126 MET A C 1
ATOM 995 O O . MET A 1 126 ? -9.224 -0.151 -1.071 1.00 91.19 126 MET A O 1
ATOM 999 N N . ASP A 1 127 ? -11.309 -0.597 -1.783 1.00 90.44 127 ASP A N 1
ATOM 1000 C CA . ASP A 1 127 ? -10.939 -0.716 -3.189 1.00 90.44 127 ASP A CA 1
ATOM 1001 C C . ASP A 1 127 ? -10.535 0.649 -3.766 1.00 90.44 127 ASP A C 1
ATOM 1003 O O . ASP A 1 127 ? -9.557 0.727 -4.508 1.00 90.44 127 ASP A O 1
ATOM 1007 N N . LEU A 1 128 ? -11.206 1.736 -3.383 1.00 91.38 128 LEU A N 1
ATOM 1008 C CA . LEU A 1 128 ? -10.833 3.087 -3.795 1.00 91.38 128 LEU A CA 1
ATOM 1009 C C . LEU A 1 128 ? -9.484 3.495 -3.183 1.00 91.38 128 LEU A C 1
ATOM 1011 O O . LEU A 1 128 ? -8.595 3.972 -3.894 1.00 91.38 128 LEU A O 1
ATOM 1015 N N . VAL A 1 129 ? -9.285 3.217 -1.889 1.00 92.62 129 VAL A N 1
ATOM 1016 C CA . VAL A 1 129 ? -8.006 3.446 -1.194 1.00 92.62 129 VAL A CA 1
ATOM 1017 C C . VAL A 1 129 ? -6.861 2.713 -1.890 1.00 92.62 129 VAL A C 1
ATOM 1019 O O . VAL A 1 129 ? -5.816 3.313 -2.142 1.00 92.62 129 VAL A O 1
ATOM 1022 N N . GLY A 1 130 ? -7.054 1.440 -2.249 1.00 92.75 130 GLY A N 1
ATOM 1023 C CA . GLY A 1 130 ? -6.042 0.653 -2.953 1.00 92.75 130 GLY A CA 1
ATOM 1024 C C . GLY A 1 130 ? -5.664 1.247 -4.313 1.00 92.75 130 GLY A C 1
ATOM 1025 O O . GLY A 1 130 ? -4.481 1.322 -4.642 1.00 92.75 130 GLY A O 1
ATOM 1026 N N . SER A 1 131 ? -6.647 1.728 -5.082 1.00 92.56 131 SER A N 1
ATOM 1027 C CA . SER A 1 131 ? -6.408 2.376 -6.381 1.00 92.56 131 SER A CA 1
ATOM 1028 C C . SER A 1 131 ? -5.649 3.702 -6.247 1.00 92.56 131 SER A C 1
ATOM 1030 O O . SER A 1 131 ? -4.696 3.946 -6.987 1.00 92.56 131 SER A O 1
ATOM 1032 N N . HIS A 1 132 ? -6.001 4.549 -5.275 1.00 94.31 132 HIS A N 1
ATOM 1033 C CA . HIS A 1 132 ? -5.268 5.798 -5.044 1.00 94.31 132 HIS A CA 1
ATOM 1034 C C . HIS A 1 132 ? -3.855 5.559 -4.505 1.00 94.31 132 HIS A C 1
ATOM 1036 O O . HIS A 1 132 ? -2.913 6.211 -4.952 1.00 94.31 132 HIS A O 1
ATOM 1042 N N . ALA A 1 133 ? -3.681 4.606 -3.589 1.00 94.94 133 ALA A N 1
ATOM 1043 C CA . ALA A 1 133 ? -2.374 4.252 -3.042 1.00 94.94 133 ALA A CA 1
ATOM 1044 C C . ALA A 1 133 ? -1.401 3.760 -4.126 1.00 94.94 133 ALA A C 1
ATOM 1046 O O . ALA A 1 133 ? -0.213 4.087 -4.102 1.00 94.94 133 ALA A O 1
ATOM 1047 N N . LEU A 1 134 ? -1.910 3.018 -5.109 1.00 92.88 134 LEU A N 1
ATOM 1048 C CA . LEU A 1 134 ? -1.147 2.593 -6.276 1.00 92.88 134 LEU A CA 1
ATOM 1049 C C . LEU A 1 134 ? -0.670 3.785 -7.112 1.00 92.88 134 LEU A C 1
ATOM 1051 O O . LEU A 1 134 ? 0.518 3.869 -7.424 1.00 92.88 134 LEU A O 1
ATOM 1055 N N . ASN A 1 135 ? -1.557 4.736 -7.409 1.00 92.56 135 ASN A N 1
ATOM 1056 C CA . ASN A 1 135 ? -1.181 5.957 -8.125 1.00 92.56 135 ASN A CA 1
ATOM 1057 C C . ASN A 1 135 ? -0.107 6.741 -7.359 1.00 92.56 135 ASN A C 1
ATOM 1059 O O . ASN A 1 135 ? 0.886 7.169 -7.949 1.00 92.56 135 ASN A O 1
ATOM 1063 N N . VAL A 1 136 ? -0.248 6.865 -6.034 1.00 94.81 136 VAL A N 1
ATOM 1064 C CA . VAL A 1 136 ? 0.768 7.488 -5.171 1.00 94.81 136 VAL A CA 1
ATOM 1065 C C . VAL A 1 136 ? 2.115 6.773 -5.299 1.00 94.81 136 VAL A C 1
ATOM 1067 O O . VAL A 1 136 ? 3.133 7.438 -5.483 1.00 94.81 136 VAL A O 1
ATOM 1070 N N . MET A 1 137 ? 2.142 5.437 -5.262 1.00 93.38 137 MET A N 1
ATOM 1071 C CA . MET A 1 137 ? 3.375 4.657 -5.426 1.00 93.38 137 MET A CA 1
ATOM 1072 C C . MET A 1 137 ? 4.034 4.899 -6.791 1.00 93.38 137 MET A C 1
ATOM 1074 O O . MET A 1 137 ? 5.243 5.127 -6.859 1.00 93.38 137 MET A O 1
ATOM 1078 N N . ILE A 1 138 ? 3.249 4.903 -7.871 1.00 90.31 138 ILE A N 1
ATOM 1079 C CA . ILE A 1 138 ? 3.739 5.152 -9.234 1.00 90.31 138 ILE A CA 1
ATOM 1080 C C . ILE A 1 138 ? 4.348 6.557 -9.336 1.00 90.31 138 ILE A C 1
ATOM 1082 O O . ILE A 1 138 ? 5.494 6.714 -9.766 1.00 90.31 138 ILE A O 1
ATOM 1086 N N . HIS A 1 139 ? 3.633 7.589 -8.884 1.00 92.06 139 HIS A N 1
ATOM 1087 C CA . HIS A 1 139 ? 4.135 8.964 -8.922 1.00 92.06 139 HIS A CA 1
ATOM 1088 C C . HIS A 1 139 ? 5.371 9.159 -8.039 1.00 92.06 139 HIS A C 1
ATOM 1090 O O . HIS A 1 139 ? 6.343 9.780 -8.476 1.00 92.06 139 HIS A O 1
ATOM 1096 N N . ALA A 1 140 ? 5.386 8.579 -6.837 1.00 92.12 140 ALA A N 1
ATOM 1097 C CA . ALA A 1 140 ? 6.539 8.622 -5.947 1.00 92.12 140 ALA A CA 1
ATOM 1098 C C . ALA A 1 140 ? 7.763 7.927 -6.559 1.00 92.12 140 ALA A C 1
ATOM 1100 O O . ALA A 1 140 ? 8.880 8.419 -6.402 1.00 92.12 140 ALA A O 1
ATOM 1101 N N . LYS A 1 141 ? 7.575 6.821 -7.293 1.00 89.69 141 LYS A N 1
ATOM 1102 C CA . LYS A 1 141 ? 8.651 6.164 -8.047 1.00 89.69 141 LYS A CA 1
ATOM 1103 C C . LYS A 1 141 ? 9.230 7.097 -9.113 1.00 89.69 141 LYS A C 1
ATOM 1105 O O . LYS A 1 141 ? 10.449 7.240 -9.213 1.00 89.69 141 LYS A O 1
ATOM 1110 N N . HIS A 1 142 ? 8.378 7.757 -9.898 1.00 89.81 142 HIS A N 1
ATOM 1111 C CA . HIS A 1 142 ? 8.835 8.712 -10.911 1.00 89.81 142 HIS A CA 1
ATOM 1112 C C . HIS A 1 142 ? 9.574 9.906 -10.296 1.00 89.81 142 HIS A C 1
ATOM 1114 O O . HIS A 1 142 ? 10.618 10.304 -10.816 1.00 89.81 142 HIS A O 1
ATOM 1120 N N . ALA A 1 143 ? 9.070 10.446 -9.183 1.00 90.75 143 ALA A N 1
ATOM 1121 C CA . ALA A 1 143 ? 9.727 11.520 -8.447 1.00 90.75 143 ALA A CA 1
ATOM 1122 C C . ALA A 1 143 ? 11.110 11.087 -7.933 1.00 90.75 143 ALA A C 1
ATOM 1124 O O . ALA A 1 143 ? 12.097 11.764 -8.209 1.00 90.75 143 ALA A O 1
ATOM 1125 N N . ALA A 1 144 ? 11.214 9.916 -7.296 1.00 90.38 144 ALA A N 1
ATOM 1126 C CA . ALA A 1 144 ? 12.488 9.380 -6.815 1.00 90.38 144 ALA A CA 1
ATOM 1127 C C . ALA A 1 144 ? 13.511 9.182 -7.934 1.00 90.38 144 ALA A C 1
ATOM 1129 O O . ALA A 1 144 ? 14.674 9.549 -7.772 1.00 90.38 144 ALA A O 1
ATOM 1130 N N . LYS A 1 145 ? 13.076 8.678 -9.098 1.00 89.44 145 LYS A N 1
ATOM 1131 C CA . LYS A 1 145 ? 13.939 8.543 -10.279 1.00 89.44 145 LYS A CA 1
ATOM 1132 C C . LYS A 1 145 ? 14.477 9.898 -10.743 1.00 89.44 145 LYS A C 1
ATOM 1134 O O . LYS A 1 145 ? 15.658 10.000 -11.056 1.00 89.44 145 LYS A O 1
ATOM 1139 N N . ARG A 1 146 ? 13.636 10.939 -10.768 1.00 91.19 146 ARG A N 1
ATOM 1140 C CA . ARG A 1 146 ? 14.059 12.307 -11.125 1.00 91.19 146 ARG A CA 1
ATOM 1141 C C . ARG A 1 146 ? 15.029 12.901 -10.104 1.00 91.19 146 ARG A C 1
ATOM 1143 O O . ARG A 1 146 ? 15.947 13.609 -10.495 1.00 91.19 146 ARG A O 1
ATOM 1150 N N . MET A 1 147 ? 14.842 12.584 -8.826 1.00 92.75 147 MET A N 1
ATOM 1151 C CA . MET A 1 147 ? 15.700 13.038 -7.728 1.00 92.75 147 MET A CA 1
ATOM 1152 C C . MET A 1 147 ? 16.948 12.165 -7.513 1.00 92.75 147 MET A C 1
ATOM 1154 O O . MET A 1 147 ? 17.741 12.468 -6.631 1.00 92.75 147 MET A O 1
ATOM 1158 N N . GLN A 1 148 ? 17.127 11.089 -8.288 1.00 91.88 148 GLN A N 1
ATOM 1159 C CA . GLN A 1 148 ? 18.228 10.125 -8.139 1.00 91.88 148 GLN A CA 1
ATOM 1160 C C . GLN A 1 148 ? 18.293 9.459 -6.746 1.00 91.88 148 GLN A C 1
ATOM 1162 O O . GLN A 1 148 ? 19.363 9.083 -6.278 1.00 91.88 148 GLN A O 1
ATOM 1167 N N . LEU A 1 149 ? 17.142 9.266 -6.089 1.00 84.31 149 LEU A N 1
ATOM 1168 C CA . LEU A 1 149 ? 17.046 8.733 -4.717 1.00 84.31 149 LEU A CA 1
ATOM 1169 C C . LEU A 1 149 ? 17.023 7.193 -4.626 1.00 84.31 149 LEU A C 1
ATOM 1171 O O . LEU A 1 149 ? 16.866 6.640 -3.541 1.00 84.31 149 LEU A O 1
ATOM 1175 N N . GLY A 1 150 ? 17.180 6.486 -5.747 1.00 80.69 150 GLY A N 1
ATOM 1176 C CA . GLY A 1 150 ? 16.992 5.033 -5.809 1.00 80.69 150 GLY A CA 1
ATOM 1177 C C . GLY A 1 150 ? 15.513 4.624 -5.819 1.00 80.69 150 GLY A C 1
ATOM 1178 O O . GLY A 1 150 ? 14.633 5.424 -6.141 1.00 80.69 150 GLY A O 1
ATOM 1179 N N . GLU A 1 151 ? 15.223 3.353 -5.529 1.00 75.31 151 GLU A N 1
ATOM 1180 C CA . GLU A 1 151 ? 13.846 2.851 -5.513 1.00 75.31 151 GLU A CA 1
ATOM 1181 C C . GLU A 1 151 ? 13.120 3.174 -4.200 1.00 75.31 151 GLU A C 1
ATOM 1183 O O . GLU A 1 151 ? 13.537 2.772 -3.113 1.00 75.31 151 GLU A O 1
ATOM 1188 N N . ASN A 1 152 ? 11.960 3.828 -4.310 1.00 69.12 152 ASN A N 1
ATOM 1189 C CA . ASN A 1 152 ? 11.047 3.987 -3.185 1.00 69.12 152 ASN A CA 1
ATOM 1190 C C . ASN A 1 152 ? 10.326 2.671 -2.903 1.00 69.12 152 ASN A C 1
ATOM 1192 O O . ASN A 1 152 ? 9.536 2.166 -3.701 1.00 69.12 152 ASN A O 1
ATOM 1196 N N . HIS A 1 153 ? 10.600 2.124 -1.728 1.00 81.44 153 HIS A N 1
ATOM 1197 C CA . HIS A 1 153 ? 10.066 0.842 -1.297 1.00 81.44 153 HIS A CA 1
ATOM 1198 C C . HIS A 1 153 ? 8.840 1.000 -0.385 1.00 81.44 153 HIS A C 1
ATOM 1200 O O . HIS A 1 153 ? 7.942 0.154 -0.424 1.00 81.44 153 HIS A O 1
ATOM 1206 N N . LEU A 1 154 ? 8.773 2.077 0.399 1.00 94.19 154 LEU A N 1
ATOM 1207 C CA . LEU A 1 154 ? 7.753 2.321 1.417 1.00 94.19 154 LEU A CA 1
ATOM 1208 C C . LEU A 1 154 ? 7.370 3.805 1.448 1.00 94.19 154 LEU A C 1
ATOM 1210 O O . LEU A 1 154 ? 8.244 4.665 1.502 1.00 94.19 154 LEU A O 1
ATOM 1214 N N . ILE A 1 155 ? 6.071 4.085 1.481 1.00 95.62 155 ILE A N 1
ATOM 1215 C CA . ILE A 1 155 ? 5.492 5.419 1.643 1.00 95.62 155 ILE A CA 1
ATOM 1216 C C . ILE A 1 155 ? 4.625 5.396 2.898 1.00 95.62 155 ILE A C 1
ATOM 1218 O O . ILE A 1 155 ? 3.883 4.443 3.136 1.00 95.62 155 ILE A O 1
ATOM 1222 N N . HIS A 1 156 ? 4.731 6.442 3.709 1.00 96.50 156 HIS A N 1
ATOM 1223 C CA . HIS A 1 156 ? 3.905 6.645 4.894 1.00 96.50 156 HIS A CA 1
ATOM 1224 C C . HIS A 1 156 ? 3.139 7.953 4.733 1.00 96.50 156 HIS A C 1
ATOM 1226 O O . HIS A 1 156 ? 3.735 8.986 4.443 1.00 96.50 156 HIS A O 1
ATOM 1232 N N . ILE A 1 157 ? 1.826 7.887 4.920 1.00 96.31 157 ILE A N 1
ATOM 1233 C CA . ILE A 1 157 ? 0.921 9.033 4.924 1.00 96.31 157 ILE A CA 1
ATOM 1234 C C . ILE A 1 157 ? 0.286 9.102 6.312 1.00 96.31 157 ILE A C 1
ATOM 1236 O O . ILE A 1 157 ? -0.219 8.097 6.814 1.00 96.31 157 ILE A O 1
ATOM 1240 N N . GLN A 1 158 ? 0.326 10.271 6.942 1.00 96.44 158 GLN A N 1
ATOM 1241 C CA . GLN A 1 158 ? -0.416 10.552 8.168 1.00 96.44 158 GLN A CA 1
ATOM 1242 C C . GLN A 1 158 ? -1.724 11.256 7.807 1.00 96.44 158 GLN A C 1
ATOM 1244 O O . GLN A 1 158 ? -1.734 12.140 6.954 1.00 96.44 158 GLN A O 1
ATOM 1249 N N . THR A 1 159 ? -2.819 10.844 8.436 1.00 93.12 159 THR A N 1
ATOM 1250 C CA . THR A 1 159 ? -4.169 11.332 8.152 1.00 93.12 159 THR A CA 1
ATOM 1251 C C . THR A 1 159 ? -4.847 11.802 9.428 1.00 93.12 159 THR A C 1
ATOM 1253 O O . THR A 1 159 ? -4.637 11.238 10.501 1.00 93.12 159 THR A O 1
ATOM 1256 N N . GLU A 1 160 ? -5.709 12.807 9.308 1.00 92.81 160 GLU A N 1
ATOM 1257 C CA . GLU A 1 160 ? -6.555 13.260 10.422 1.00 92.81 160 GLU A CA 1
ATOM 1258 C C . GLU A 1 160 ? -7.879 12.487 10.522 1.00 92.81 160 GLU A C 1
ATOM 1260 O O . GLU A 1 160 ? -8.599 12.647 11.505 1.00 92.81 160 GLU A O 1
ATOM 1265 N N . HIS A 1 161 ? -8.151 11.603 9.550 1.00 90.62 161 HIS A N 1
ATOM 1266 C CA . HIS A 1 161 ? -9.360 10.782 9.445 1.00 90.62 161 HIS A CA 1
ATOM 1267 C C . HIS A 1 161 ? -9.752 10.120 10.777 1.00 90.62 161 HIS A C 1
ATOM 1269 O O . HIS A 1 161 ? -8.899 9.684 11.553 1.00 90.62 161 HIS A O 1
ATOM 1275 N N . ASP A 1 162 ? -11.052 10.019 11.048 1.00 87.81 162 ASP A N 1
ATOM 1276 C CA . ASP A 1 162 ? -11.535 9.535 12.345 1.00 87.81 162 ASP A CA 1
ATOM 1277 C C . ASP A 1 162 ? -11.265 8.042 12.547 1.00 87.81 162 ASP A C 1
ATOM 1279 O O . ASP A 1 162 ? -10.836 7.631 13.623 1.00 87.81 162 ASP A O 1
ATOM 1283 N N . SER A 1 163 ? -11.434 7.237 11.494 1.00 86.81 163 SER A N 1
ATOM 1284 C CA . SER A 1 163 ? -11.275 5.777 11.569 1.00 86.81 163 SER A CA 1
ATOM 1285 C C . SER A 1 163 ? -9.825 5.277 11.514 1.00 86.81 163 SER A C 1
ATOM 1287 O O . SER A 1 163 ? -9.555 4.148 11.902 1.00 86.81 163 SER A O 1
ATOM 1289 N N . PHE A 1 164 ? -8.871 6.066 11.012 1.00 92.19 164 PHE A N 1
ATOM 1290 C CA . PHE A 1 164 ? -7.463 5.655 10.934 1.00 92.19 164 PHE A CA 1
ATOM 1291 C C . PHE A 1 164 ? -6.538 6.878 10.903 1.00 92.19 164 PHE A C 1
ATOM 1293 O O . PHE A 1 164 ? -6.886 7.931 10.377 1.00 92.19 164 PHE A O 1
ATOM 1300 N N . GLY A 1 165 ? -5.347 6.746 11.484 1.00 93.56 165 GLY A N 1
ATOM 1301 C CA . GLY A 1 165 ? -4.362 7.828 11.581 1.00 93.56 165 GLY A CA 1
ATOM 1302 C C . GLY A 1 165 ? -3.225 7.730 10.571 1.00 93.56 165 GLY A C 1
ATOM 1303 O O . GLY A 1 165 ? -2.533 8.719 10.317 1.00 93.56 165 GLY A O 1
ATOM 1304 N N . HIS A 1 166 ? -2.985 6.542 10.014 1.00 95.81 166 HIS A N 1
ATOM 1305 C CA . HIS A 1 166 ? -1.840 6.314 9.143 1.00 95.81 166 HIS A CA 1
ATOM 1306 C C . HIS A 1 166 ? -2.157 5.343 8.009 1.00 95.81 166 HIS A C 1
ATOM 1308 O O . HIS A 1 166 ? -2.868 4.357 8.190 1.00 95.81 166 HIS A O 1
ATOM 1314 N N . ILE A 1 167 ? -1.541 5.593 6.856 1.00 96.75 167 ILE A N 1
ATOM 1315 C CA . ILE A 1 167 ? -1.515 4.692 5.707 1.00 96.75 167 ILE A CA 1
ATOM 1316 C C . ILE A 1 167 ? -0.057 4.339 5.421 1.00 96.75 167 ILE A C 1
ATOM 1318 O O . ILE A 1 167 ? 0.781 5.227 5.238 1.00 96.75 167 ILE A O 1
ATOM 1322 N N . LEU A 1 168 ? 0.256 3.047 5.362 1.00 96.19 168 LEU A N 1
ATOM 1323 C CA . LEU A 1 168 ? 1.533 2.550 4.854 1.00 96.19 168 LEU A CA 1
ATOM 1324 C C . LEU A 1 168 ? 1.312 1.910 3.487 1.00 96.19 168 LEU A C 1
ATOM 1326 O O . LEU A 1 168 ? 0.485 1.013 3.357 1.00 96.19 168 LEU A O 1
ATOM 1330 N N . ILE A 1 169 ? 2.078 2.340 2.486 1.00 96.62 169 ILE A N 1
ATOM 1331 C CA . ILE A 1 169 ? 2.058 1.786 1.130 1.00 96.62 169 ILE A CA 1
ATOM 1332 C C . ILE A 1 169 ? 3.436 1.189 0.855 1.00 96.62 169 ILE A C 1
ATOM 1334 O O . ILE A 1 169 ? 4.432 1.909 0.794 1.00 96.62 169 ILE A O 1
ATOM 1338 N N . ARG A 1 170 ? 3.524 -0.130 0.697 1.00 94.88 170 ARG A N 1
ATOM 1339 C CA . ARG A 1 170 ? 4.783 -0.857 0.480 1.00 94.88 170 ARG A CA 1
ATOM 1340 C C . ARG A 1 170 ? 4.745 -1.573 -0.864 1.00 94.88 170 ARG A C 1
ATOM 1342 O O . ARG A 1 170 ? 3.852 -2.372 -1.112 1.00 94.88 170 ARG A O 1
ATOM 1349 N N . LYS A 1 171 ? 5.757 -1.352 -1.704 1.00 94.62 171 LYS A N 1
ATOM 1350 C CA . LYS A 1 171 ? 5.963 -2.137 -2.932 1.00 94.62 171 LYS A CA 1
ATOM 1351 C C . LYS A 1 171 ? 6.356 -3.576 -2.575 1.00 94.62 171 LYS A C 1
ATOM 1353 O O . LYS A 1 171 ? 7.385 -3.772 -1.926 1.00 94.62 171 LYS A O 1
ATOM 1358 N N . ILE A 1 172 ? 5.555 -4.557 -2.982 1.00 91.88 172 ILE A N 1
ATOM 1359 C CA . ILE A 1 172 ? 5.825 -5.994 -2.813 1.00 91.88 172 ILE A CA 1
ATOM 1360 C C . ILE A 1 172 ? 6.728 -6.472 -3.945 1.00 91.88 172 ILE A C 1
ATOM 1362 O O . ILE A 1 172 ? 7.807 -7.017 -3.717 1.00 91.88 172 ILE A O 1
ATOM 1366 N N . PHE A 1 173 ? 6.281 -6.235 -5.172 1.00 88.38 173 PHE A N 1
ATOM 1367 C CA . PHE A 1 173 ? 6.890 -6.753 -6.382 1.00 88.38 173 PHE A CA 1
ATOM 1368 C C . PHE A 1 173 ? 6.761 -5.720 -7.496 1.00 88.38 173 PHE A C 1
ATOM 1370 O O . PHE A 1 173 ? 5.839 -4.903 -7.501 1.00 88.38 173 PHE A O 1
ATOM 1377 N N . GLU A 1 174 ? 7.725 -5.740 -8.401 1.00 86.69 174 GLU A N 1
ATOM 1378 C CA . GLU A 1 174 ? 7.685 -4.990 -9.641 1.00 86.69 174 GLU A CA 1
ATOM 1379 C C . GLU A 1 174 ? 8.351 -5.843 -10.713 1.00 86.69 174 GLU A C 1
ATOM 1381 O O . GLU A 1 174 ? 9.520 -6.209 -10.562 1.00 86.69 174 GLU A O 1
ATOM 1386 N N . ASP A 1 175 ? 7.586 -6.189 -11.743 1.00 83.69 175 ASP A N 1
ATOM 1387 C CA . ASP A 1 175 ? 8.101 -6.866 -12.924 1.00 83.69 175 ASP A CA 1
ATOM 1388 C C . ASP A 1 175 ? 8.633 -5.837 -13.927 1.00 83.69 175 ASP A C 1
ATOM 1390 O O . ASP A 1 175 ? 8.071 -4.753 -14.079 1.00 83.69 175 ASP A O 1
ATOM 1394 N N . ASN A 1 176 ? 9.699 -6.200 -14.637 1.00 72.88 176 ASN A N 1
ATOM 1395 C CA . ASN A 1 176 ? 10.274 -5.403 -15.722 1.00 72.88 176 ASN A CA 1
ATOM 1396 C C . ASN A 1 176 ? 9.847 -5.919 -17.108 1.00 72.88 176 ASN A C 1
ATOM 1398 O O . ASN A 1 176 ? 10.504 -5.613 -18.103 1.00 72.88 176 ASN A O 1
ATOM 1402 N N . SER A 1 177 ? 8.794 -6.736 -17.179 1.00 75.19 177 SER A N 1
ATOM 1403 C CA . SER A 1 177 ? 8.182 -7.144 -18.443 1.00 75.19 177 SER A CA 1
ATOM 1404 C C . SER A 1 177 ? 7.469 -5.980 -19.136 1.00 75.19 177 SER A C 1
ATOM 1406 O O . SER A 1 177 ? 7.219 -4.930 -18.540 1.00 75.19 177 SER A O 1
ATOM 1408 N N . ASP A 1 178 ? 7.086 -6.187 -20.398 1.00 70.69 178 ASP A N 1
ATOM 1409 C CA . ASP A 1 178 ? 6.370 -5.192 -21.210 1.00 70.69 178 ASP A CA 1
ATOM 1410 C C . ASP A 1 178 ? 5.035 -4.735 -20.586 1.00 70.69 178 ASP A C 1
ATOM 1412 O O . ASP A 1 178 ? 4.525 -3.666 -20.920 1.00 70.69 178 ASP A O 1
ATOM 1416 N N . PHE A 1 179 ? 4.473 -5.516 -19.656 1.00 64.38 179 PHE A N 1
ATOM 1417 C CA . PHE A 1 179 ? 3.229 -5.202 -18.950 1.00 64.38 179 PHE A CA 1
ATOM 1418 C C . PHE A 1 179 ? 3.427 -4.341 -17.688 1.00 64.38 179 PHE A C 1
ATOM 1420 O O . PHE A 1 179 ? 2.437 -3.867 -17.133 1.00 64.38 179 PHE A O 1
ATOM 1427 N N . HIS A 1 180 ? 4.677 -4.125 -17.251 1.00 75.81 180 HIS A N 1
ATOM 1428 C CA . HIS A 1 180 ? 5.084 -3.315 -16.089 1.00 75.81 180 HIS A CA 1
ATOM 1429 C C . HIS A 1 180 ? 4.148 -3.468 -14.872 1.00 75.81 180 HIS A C 1
ATOM 1431 O O . HIS A 1 180 ? 3.478 -2.522 -14.436 1.00 75.81 180 HIS A O 1
ATOM 1437 N N . GLU A 1 181 ? 4.063 -4.685 -14.327 1.00 87.56 181 GLU A N 1
ATOM 1438 C CA . GLU A 1 181 ? 3.211 -4.960 -13.168 1.00 87.56 181 GLU A CA 1
ATOM 1439 C C . GLU A 1 181 ? 3.882 -4.512 -11.860 1.00 87.56 181 GLU A C 1
ATOM 1441 O O . GLU A 1 181 ? 4.993 -4.926 -11.539 1.00 87.56 181 GLU A O 1
ATOM 1446 N N . ILE A 1 182 ? 3.180 -3.705 -11.060 1.00 90.12 182 ILE A N 1
ATOM 1447 C CA . ILE A 1 182 ? 3.582 -3.303 -9.708 1.00 90.12 182 ILE A CA 1
ATOM 1448 C C . ILE A 1 182 ? 2.552 -3.838 -8.727 1.00 90.12 182 ILE A C 1
ATOM 1450 O O . ILE A 1 182 ? 1.378 -3.493 -8.818 1.00 90.12 182 ILE A O 1
ATOM 1454 N N . ILE A 1 183 ? 2.991 -4.609 -7.737 1.00 93.00 183 ILE A N 1
ATOM 1455 C CA . ILE A 1 183 ? 2.134 -5.117 -6.664 1.00 93.00 183 ILE A CA 1
ATOM 1456 C C . ILE A 1 183 ? 2.456 -4.363 -5.381 1.00 93.00 183 ILE A C 1
ATOM 1458 O O . ILE A 1 183 ? 3.620 -4.270 -4.976 1.00 93.00 183 ILE A O 1
ATOM 1462 N N . ILE A 1 184 ? 1.427 -3.837 -4.720 1.00 95.12 184 ILE A N 1
ATOM 1463 C CA . ILE A 1 184 ? 1.561 -3.073 -3.481 1.00 95.12 184 ILE A CA 1
ATOM 1464 C C . ILE A 1 184 ? 0.758 -3.685 -2.334 1.00 95.12 184 ILE A C 1
ATOM 1466 O O . ILE A 1 184 ? -0.308 -4.265 -2.528 1.00 95.12 184 ILE A O 1
ATOM 1470 N N . LEU A 1 185 ? 1.287 -3.503 -1.128 1.00 94.44 185 LEU A N 1
ATOM 1471 C CA . LEU A 1 185 ? 0.622 -3.700 0.151 1.00 94.44 185 LEU A CA 1
ATOM 1472 C C . LEU A 1 185 ? 0.190 -2.336 0.690 1.00 94.44 185 LEU A C 1
ATOM 1474 O O . LEU A 1 185 ? 1.023 -1.435 0.807 1.00 94.44 185 LEU A O 1
ATOM 1478 N N . ILE A 1 186 ? -1.072 -2.215 1.087 1.00 95.69 186 ILE A N 1
ATOM 1479 C CA . ILE A 1 186 ? -1.610 -1.078 1.828 1.00 95.69 186 ILE A CA 1
ATOM 1480 C C . ILE A 1 186 ? -2.006 -1.542 3.228 1.00 95.69 186 ILE A C 1
ATOM 1482 O O . ILE A 1 186 ? -2.746 -2.516 3.366 1.00 95.69 186 ILE A O 1
ATOM 1486 N N . LEU A 1 187 ? -1.547 -0.824 4.252 1.00 94.50 187 LEU A N 1
ATOM 1487 C CA . LEU A 1 187 ? -1.992 -0.979 5.637 1.00 94.50 187 LEU A CA 1
ATOM 1488 C C . LEU A 1 187 ? -2.622 0.327 6.114 1.00 94.50 187 LEU A C 1
ATOM 1490 O O . LEU A 1 187 ? -1.997 1.383 6.009 1.00 94.50 187 LEU A O 1
ATOM 1494 N N . LEU A 1 188 ? -3.826 0.238 6.670 1.00 94.94 188 LEU A N 1
ATOM 1495 C CA . LEU A 1 188 ? -4.482 1.313 7.404 1.00 94.94 188 LEU A CA 1
ATOM 1496 C C . LEU A 1 188 ? -4.306 1.059 8.890 1.00 94.94 188 LEU A C 1
ATOM 1498 O O . LEU A 1 188 ? -4.657 -0.015 9.376 1.00 94.94 188 LEU A O 1
ATOM 1502 N N . LEU A 1 189 ? -3.758 2.039 9.597 1.00 93.94 189 LEU A N 1
ATOM 1503 C CA . LEU A 1 189 ? -3.439 1.941 11.013 1.00 93.94 189 LEU A CA 1
ATOM 1504 C C . LEU A 1 189 ? -4.163 3.040 11.787 1.00 93.94 189 LEU A C 1
ATOM 1506 O O . LEU A 1 189 ? -4.272 4.174 11.316 1.00 93.94 189 LEU A O 1
ATOM 1510 N N . ASN A 1 190 ? -4.619 2.729 12.992 1.00 93.31 190 ASN A N 1
ATOM 1511 C CA . ASN A 1 190 ? -5.222 3.697 13.894 1.00 93.31 190 ASN A CA 1
ATOM 1512 C C . ASN A 1 190 ? -4.184 4.736 14.366 1.00 93.31 190 ASN A C 1
ATOM 1514 O O . ASN A 1 190 ? -2.982 4.610 14.130 1.00 93.31 190 ASN A O 1
ATOM 1518 N N . LYS A 1 191 ? -4.656 5.787 15.042 1.00 93.44 191 LYS A N 1
ATOM 1519 C CA . LYS A 1 191 ? -3.819 6.912 15.503 1.00 93.44 191 LYS A CA 1
ATOM 1520 C C . LYS A 1 191 ? -2.802 6.527 16.590 1.00 93.44 191 LYS A C 1
ATOM 1522 O O . LYS A 1 191 ? -1.890 7.299 16.862 1.00 93.44 191 LYS A O 1
ATOM 1527 N N . THR A 1 192 ? -2.964 5.369 17.229 1.00 91.44 192 THR A N 1
ATOM 1528 C CA . THR A 1 192 ? -2.116 4.909 18.341 1.00 91.44 192 THR A CA 1
ATOM 1529 C C . THR A 1 192 ? -1.122 3.824 17.929 1.00 91.44 192 THR A C 1
ATOM 1531 O O . THR A 1 192 ? -0.362 3.340 18.768 1.00 91.44 192 THR A O 1
ATOM 1534 N N . ALA A 1 193 ? -1.098 3.448 16.648 1.00 91.31 193 ALA A N 1
ATOM 1535 C CA . ALA A 1 193 ? -0.243 2.390 16.139 1.00 91.31 193 ALA A CA 1
ATOM 1536 C C . ALA A 1 193 ? 1.248 2.717 16.312 1.00 91.31 193 ALA A C 1
ATOM 1538 O O . ALA A 1 193 ? 1.720 3.811 15.986 1.00 91.31 193 ALA A O 1
ATOM 1539 N N . ASN A 1 194 ? 2.035 1.732 16.757 1.00 91.94 194 ASN A N 1
ATOM 1540 C CA . ASN A 1 194 ? 3.488 1.862 16.808 1.00 91.94 194 ASN A CA 1
ATOM 1541 C C . ASN A 1 194 ? 4.069 1.819 15.385 1.00 91.94 194 ASN A C 1
ATOM 1543 O O . ASN A 1 194 ? 4.303 0.750 14.815 1.00 91.94 194 ASN A O 1
ATOM 1547 N N . LEU A 1 195 ? 4.332 2.995 14.810 1.00 93.19 195 LEU A N 1
ATOM 1548 C CA . LEU A 1 195 ? 4.797 3.131 13.428 1.00 93.19 195 LEU A CA 1
ATOM 1549 C C . LEU A 1 195 ? 6.105 2.389 13.141 1.00 93.19 195 LEU A C 1
ATOM 1551 O O . LEU A 1 195 ? 6.250 1.821 12.059 1.00 93.19 195 LEU A O 1
ATOM 1555 N N . GLY A 1 196 ? 7.062 2.382 14.073 1.00 93.12 196 GLY A N 1
ATOM 1556 C CA . GLY A 1 196 ? 8.337 1.686 13.875 1.00 93.12 196 GLY A CA 1
ATOM 1557 C C . GLY A 1 196 ? 8.121 0.189 13.664 1.00 93.12 196 GLY A C 1
ATOM 1558 O O . GLY A 1 196 ? 8.623 -0.404 12.706 1.00 93.12 196 GLY A O 1
ATOM 1559 N N . LEU A 1 197 ? 7.286 -0.404 14.512 1.00 89.56 197 LEU A N 1
ATOM 1560 C CA . LEU A 1 197 ? 6.972 -1.823 14.459 1.00 89.56 197 LEU A CA 1
ATOM 1561 C C . LEU A 1 197 ? 6.056 -2.181 13.283 1.00 89.56 197 LEU A C 1
ATOM 1563 O O . LEU A 1 197 ? 6.292 -3.186 12.608 1.00 89.56 197 LEU A O 1
ATOM 1567 N N . ALA A 1 198 ? 5.081 -1.326 12.969 1.00 90.56 198 ALA A N 1
ATOM 1568 C CA . ALA A 1 198 ? 4.227 -1.483 11.797 1.00 90.56 198 ALA A CA 1
ATOM 1569 C C . ALA A 1 198 ? 5.046 -1.502 10.496 1.00 90.56 198 ALA A C 1
ATOM 1571 O O . ALA A 1 198 ? 4.825 -2.360 9.643 1.00 90.56 198 ALA A O 1
ATOM 1572 N N . LYS A 1 199 ? 6.052 -0.626 10.360 1.00 92.31 199 LYS A N 1
ATOM 1573 C CA . LYS A 1 199 ? 6.955 -0.601 9.195 1.00 92.31 199 LYS A CA 1
ATOM 1574 C C . LYS A 1 199 ? 7.800 -1.875 9.085 1.00 92.31 199 LYS A C 1
ATOM 1576 O O . LYS A 1 199 ? 7.912 -2.434 7.992 1.00 92.31 199 LYS A O 1
ATOM 1581 N N . LEU A 1 200 ? 8.355 -2.365 10.198 1.00 91.06 200 LEU A N 1
ATOM 1582 C CA . LEU A 1 200 ? 9.112 -3.626 10.227 1.00 91.06 200 LEU A CA 1
ATOM 1583 C C . LEU A 1 200 ? 8.247 -4.810 9.779 1.00 91.06 200 LEU A C 1
ATOM 1585 O O . LEU A 1 200 ? 8.660 -5.606 8.932 1.00 91.06 200 LEU A O 1
ATOM 1589 N N . ARG A 1 201 ? 7.020 -4.895 10.300 1.00 86.94 201 ARG A N 1
ATOM 1590 C CA . ARG A 1 201 ? 6.068 -5.954 9.952 1.00 86.94 201 ARG A CA 1
ATOM 1591 C C . ARG A 1 201 ? 5.570 -5.848 8.518 1.00 86.94 201 ARG A C 1
ATOM 1593 O O . ARG A 1 201 ? 5.530 -6.867 7.837 1.00 86.94 201 ARG A O 1
ATOM 1600 N N . ALA A 1 202 ? 5.279 -4.643 8.029 1.00 90.25 202 ALA A N 1
ATOM 1601 C CA . ALA A 1 202 ? 4.918 -4.409 6.631 1.00 90.25 202 ALA A CA 1
ATOM 1602 C C . ALA A 1 202 ? 5.997 -4.942 5.680 1.00 90.25 202 ALA A C 1
ATOM 1604 O O . ALA A 1 202 ? 5.686 -5.581 4.679 1.00 90.25 202 ALA A O 1
ATOM 1605 N N . ASN A 1 203 ? 7.274 -4.728 6.015 1.00 90.38 203 ASN A N 1
ATOM 1606 C CA . ASN A 1 203 ? 8.388 -5.236 5.223 1.00 90.38 203 ASN A CA 1
ATOM 1607 C C . ASN A 1 203 ? 8.492 -6.768 5.274 1.00 90.38 203 ASN A C 1
ATOM 1609 O O . ASN A 1 203 ? 8.617 -7.410 4.233 1.00 90.38 203 ASN A O 1
ATOM 1613 N N . ALA A 1 204 ? 8.401 -7.361 6.468 1.00 88.06 204 ALA A N 1
ATOM 1614 C CA . ALA A 1 204 ? 8.410 -8.815 6.623 1.00 88.06 204 ALA A CA 1
ATOM 1615 C C . ALA A 1 204 ? 7.247 -9.475 5.865 1.00 88.06 204 ALA A C 1
ATOM 1617 O O . ALA A 1 204 ? 7.440 -10.490 5.199 1.00 88.06 204 ALA A O 1
ATOM 1618 N N . PHE A 1 205 ? 6.058 -8.874 5.921 1.00 86.94 205 PHE A N 1
ATOM 1619 C CA . PHE A 1 205 ? 4.878 -9.366 5.227 1.00 86.94 205 PHE A CA 1
ATOM 1620 C C . PHE A 1 205 ? 4.996 -9.242 3.712 1.00 86.94 205 PHE A C 1
ATOM 1622 O O . PHE A 1 205 ? 4.785 -10.225 3.011 1.00 86.94 205 PHE A O 1
ATOM 1629 N N . ALA A 1 206 ? 5.409 -8.077 3.207 1.00 88.62 206 ALA A N 1
ATOM 1630 C CA . ALA A 1 206 ? 5.637 -7.875 1.781 1.00 88.62 206 ALA A CA 1
ATOM 1631 C C . ALA A 1 206 ? 6.633 -8.901 1.218 1.00 88.62 206 ALA A C 1
ATOM 1633 O O . ALA A 1 206 ? 6.372 -9.494 0.178 1.00 88.62 206 ALA A O 1
ATOM 1634 N N . ASN A 1 207 ? 7.727 -9.184 1.932 1.00 87.88 207 ASN A N 1
ATOM 1635 C CA . ASN A 1 207 ? 8.694 -10.201 1.512 1.00 87.88 207 ASN A CA 1
ATOM 1636 C C . ASN A 1 207 ? 8.097 -11.616 1.487 1.00 87.88 207 ASN A C 1
ATOM 1638 O O . ASN A 1 207 ? 8.415 -12.394 0.594 1.00 87.88 207 ASN A O 1
ATOM 1642 N N . ARG A 1 208 ? 7.225 -11.957 2.443 1.00 85.19 208 ARG A N 1
ATOM 1643 C CA . ARG A 1 208 ? 6.530 -13.253 2.451 1.00 85.19 208 ARG A CA 1
ATOM 1644 C C . ARG A 1 208 ? 5.560 -13.377 1.283 1.00 85.19 208 ARG A C 1
ATOM 1646 O O . ARG A 1 208 ? 5.625 -14.366 0.569 1.00 85.19 208 ARG A O 1
ATOM 1653 N N . ILE A 1 209 ? 4.719 -12.365 1.060 1.00 84.75 209 ILE A N 1
ATOM 1654 C CA . ILE A 1 209 ? 3.773 -12.349 -0.064 1.00 84.75 209 ILE A CA 1
ATOM 1655 C C . ILE A 1 209 ? 4.514 -12.410 -1.398 1.00 84.75 209 ILE A C 1
ATOM 1657 O O . ILE A 1 209 ? 4.116 -13.167 -2.272 1.00 84.75 209 ILE A O 1
ATOM 1661 N N . LYS A 1 210 ? 5.634 -11.692 -1.535 1.00 86.50 210 LYS A N 1
ATOM 1662 C CA . LYS A 1 210 ? 6.480 -11.761 -2.731 1.00 86.50 210 LYS A CA 1
ATOM 1663 C C . LYS A 1 210 ? 6.946 -13.186 -3.047 1.00 86.50 210 LYS A C 1
ATOM 1665 O O . LYS A 1 210 ? 7.048 -13.520 -4.212 1.00 86.50 210 LYS A O 1
ATOM 1670 N N . ASN A 1 211 ? 7.244 -14.001 -2.036 1.00 82.69 211 ASN A N 1
ATOM 1671 C CA . ASN A 1 211 ? 7.677 -15.386 -2.243 1.00 82.69 211 ASN A CA 1
ATOM 1672 C C . ASN A 1 211 ? 6.518 -16.345 -2.560 1.00 82.69 211 ASN A C 1
ATOM 1674 O O . ASN A 1 211 ? 6.770 -17.465 -2.994 1.00 82.69 211 ASN A O 1
ATOM 1678 N N . LEU A 1 212 ? 5.278 -15.941 -2.272 1.00 80.81 212 LEU A N 1
ATOM 1679 C CA . LEU A 1 212 ? 4.076 -16.733 -2.540 1.00 80.81 212 LEU A CA 1
ATOM 1680 C C . LEU A 1 212 ? 3.509 -16.485 -3.944 1.00 80.81 212 LEU A C 1
ATOM 1682 O O . LEU A 1 212 ? 2.859 -17.375 -4.489 1.00 80.81 212 LEU A O 1
ATOM 1686 N N . LEU A 1 213 ? 3.714 -15.281 -4.485 1.00 76.38 213 LEU A N 1
ATOM 1687 C CA . LEU A 1 213 ? 3.284 -14.868 -5.826 1.0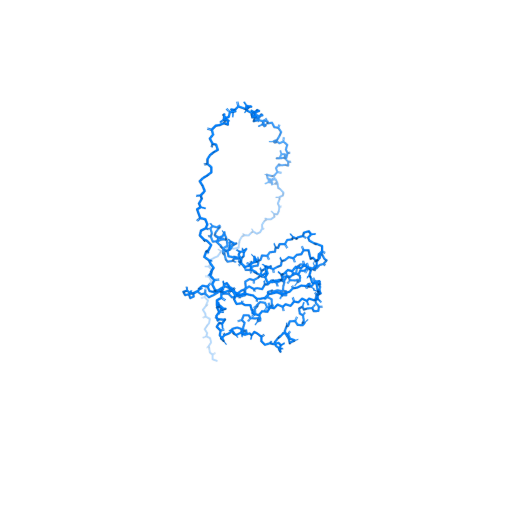0 76.38 213 LEU A CA 1
ATOM 1688 C C . LEU A 1 213 ? 4.242 -15.376 -6.911 1.00 76.38 213 LEU A C 1
ATOM 1690 O O . LEU A 1 213 ? 3.723 -15.830 -7.963 1.00 76.38 213 LEU A O 1
#

Sequence (213 aa):
MRSKIWQNDETERDEQIVSASDDDQTGFSPDAAEMLESKLEPIGEPESSKQVDDDQSESPEYPIETVKQKSEPIGVPENSKHIDSSIIDEHIKPLIEFDGLVGLNIRSSIGQKYLTYQVEKLDIEMDLVGSHALNVMIHAKHAAKRMQLGENHLIHIQTEHDSFGHILIRKIFEDNSDFHEIIILILLLNKTANLGLAKLRANAFANRIKNLL

Radius of gyration: 31.76 Å; chains: 1; bounding box: 94×80×54 Å

Foldseek 3Di:
DDDDDDDDDDDDDDDDDDDDDDDDDPPDDPPPPPPPPDDPDDPDDPDDDDDDDPDDPDDPPDPPPPPPPPPDPDDDPPPQPAPDVVCCVVQVVVVLVAFFWAWKWKAKPVLRTRDTDGNDDDPDDVSVVVVVLVVVQVVVQVVCVVVVVPHDAKDKDADPDPRFGIKIKGWLDFDPDPVTMTMIMITTGHPRGPPVVNVVSRVVSSPVVSVVD

Secondary structure (DSSP, 8-state):
-----------------------------TTTTS---S--PPPPP-----PPP------------------PPP---S---PPPHHHHHHHTHHHHTSTTEEEEEEEETTS-EEEEEESS--SS-HHHHHHHHHHHHHHHHHHHHHTT-----EEEEE---SS-SEEEEEEEEE--STT--EEEEEEEE-TT--HHHHHHHHHHHHHHHHHH-

pLDDT: mean 70.32, std 21.73, range [27.27, 96.75]